Protein AF-0000000077078574 (afdb_homodimer)

Secondary structure (DSSP, 8-state):
-HHHHHHHHHHHHHHHHHHT-TTHHHHHHHHHHHHHTSPPPPSS-------SS----HHHHHHHHHHHH-HHHHHHHHHHHHHHHHHHHHHH-TT--TTT--TTSSS-HHHHHHHHHHHHHHHHHHHTTTS-HHHHH-/-HHHHHHHHHHHHHHHHHHT-TTHHHHHHHHHHHHHTSPPPPSS-------SS----HHHHHHHHHHHH-HHHHHHHHHHHHHHHHHHHHHH-TT--TTT--TTSSS-HHHHHHHHHHHHHHHHHHHTTTS-HHHHH-

Sequence (276 aa):
DRESQKLQWLTHCVEEVNEGTQWVIPALKQMREICLLYLESPVNYSSVHHPTSRFYYRNEIISHLDQNYHLLSQICSNLSQYMMKIKEIKEKSPDIDPDSYCIDDRFNHYQQYQIRLDFIRFALKDGQLWLGLSQALMDRESQKLQWLTHCVEEVNEGTQWVIPALKQMREICLLYLESPVNYSSVHHPTSRFYYRNEIISHLDQNYHLLSQICSNLSQYMMKIKEIKEKSPDIDPDSYCIDDRFNHYQQYQIRLDFIRFALKDGQLWLGLSQALM

pLDDT: mean 86.71, std 16.59, range [33.75, 98.5]

Nearest PDB structures (foldseek):
  6dfk-assembly2_L  TM=2.596E-01  e=1.349E+00  Plasmodium falciparum 3D7
  6dfk-assembly1_E  TM=2.984E-01  e=3.294E+00  Plasmodium falciparum 3D7
  6dfk-assembly2_H  TM=2.844E-01  e=5.013E+00  Plasmodium falciparum 3D7
  6dfk-assembly1_C  TM=2.292E-01  e=4.514E+00  Plasmodium falciparum 3D7
  6dfk-assembly2_K  TM=2.624E-01  e=6.185E+00  Plasmodium falciparum 3D7

Structure (mmCIF, N/CA/C/O backbone):
data_AF-0000000077078574-model_v1
#
loop_
_entity.id
_entity.type
_entity.pdbx_description
1 polymer 'UBP34/UBP24/USP9X/USP9Y-like ARM repeat region domain-containing protein'
#
loop_
_atom_site.group_PDB
_atom_site.id
_atom_site.type_symbol
_atom_site.label_atom_id
_atom_site.label_alt_id
_atom_site.label_comp_id
_atom_site.label_asym_id
_atom_site.label_entity_id
_atom_site.label_seq_id
_atom_site.pdbx_PDB_ins_code
_atom_site.Cartn_x
_atom_site.Cartn_y
_atom_site.Cartn_z
_atom_site.occupancy
_atom_site.B_iso_or_equiv
_atom_site.auth_seq_id
_atom_site.auth_comp_id
_atom_site.auth_asym_id
_atom_site.auth_atom_id
_atom_site.pdbx_PDB_model_num
ATOM 1 N N . ASP A 1 1 ? 2.27 17.922 29.219 1 81.81 1 ASP A N 1
ATOM 2 C CA . ASP A 1 1 ? 1.567 18.391 28.031 1 81.81 1 ASP A CA 1
ATOM 3 C C . ASP A 1 1 ? 1.06 17.219 27.203 1 81.81 1 ASP A C 1
ATOM 5 O O . ASP A 1 1 ? 1.847 16.391 26.734 1 81.81 1 ASP A O 1
ATOM 9 N N . ARG A 1 2 ? -0.161 16.953 27.281 1 88.44 2 ARG A N 1
ATOM 10 C CA . ARG A 1 2 ? -0.854 15.828 26.656 1 88.44 2 ARG A CA 1
ATOM 11 C C . ARG A 1 2 ? -0.512 15.734 25.172 1 88.44 2 ARG A C 1
ATOM 13 O O . ARG A 1 2 ? -0.344 14.633 24.641 1 88.44 2 ARG A O 1
ATOM 20 N N . GLU A 1 3 ? -0.359 16.734 24.5 1 88.31 3 GLU A N 1
ATOM 21 C CA . GLU A 1 3 ? -0.012 16.75 23.094 1 88.31 3 GLU A CA 1
ATOM 22 C C . GLU A 1 3 ? 1.388 16.188 22.859 1 88.31 3 GLU A C 1
ATOM 24 O O . GLU A 1 3 ? 1.604 15.422 21.922 1 88.31 3 GLU A O 1
ATOM 29 N N . SER A 1 4 ? 2.299 16.609 23.672 1 89.94 4 SER A N 1
ATOM 30 C CA . SER A 1 4 ? 3.664 16.109 23.578 1 89.94 4 SER A CA 1
ATOM 31 C C . SER A 1 4 ? 3.717 14.602 23.812 1 89.94 4 SER A C 1
ATOM 33 O O . SER A 1 4 ? 4.496 13.891 23.172 1 89.94 4 SER A O 1
ATOM 35 N N . GLN A 1 5 ? 2.957 14.18 24.703 1 93.56 5 GLN A N 1
ATOM 36 C CA . GLN A 1 5 ? 2.902 12.758 25 1 93.56 5 GLN A CA 1
ATOM 37 C C . GLN A 1 5 ? 2.369 11.969 23.812 1 93.56 5 GLN A C 1
ATOM 39 O O . GLN A 1 5 ? 2.902 10.906 23.469 1 93.56 5 GLN A O 1
ATOM 44 N N . LYS A 1 6 ? 1.299 12.453 23.234 1 95.31 6 LYS A N 1
ATOM 45 C CA . LYS A 1 6 ? 0.745 11.789 22.062 1 95.31 6 LYS A CA 1
ATOM 46 C C . LYS A 1 6 ? 1.786 11.68 20.953 1 95.31 6 LYS A C 1
ATOM 48 O O . LYS A 1 6 ? 1.928 10.625 20.328 1 95.31 6 LYS A O 1
ATOM 53 N N . LEU A 1 7 ? 2.465 12.711 20.734 1 93.25 7 LEU A N 1
ATOM 54 C CA . LEU A 1 7 ? 3.484 12.734 19.688 1 93.25 7 LEU A CA 1
ATOM 55 C C . LEU A 1 7 ? 4.609 11.758 20.016 1 93.25 7 LEU A C 1
ATOM 57 O O . LEU A 1 7 ? 5.152 11.109 19.109 1 93.25 7 LEU A O 1
ATOM 61 N N . GLN A 1 8 ? 4.965 11.68 21.234 1 95.62 8 GLN A N 1
ATOM 62 C CA . GLN A 1 8 ? 5.984 10.719 21.641 1 95.62 8 GLN A CA 1
ATOM 63 C C . GLN A 1 8 ? 5.539 9.289 21.375 1 95.62 8 GLN A C 1
ATOM 65 O O . GLN A 1 8 ? 6.32 8.469 20.875 1 95.62 8 GLN A O 1
ATOM 70 N N . TRP A 1 9 ? 4.324 9.016 21.719 1 96.88 9 TRP A N 1
ATOM 71 C CA . TRP A 1 9 ? 3.789 7.684 21.453 1 96.88 9 TRP A CA 1
ATOM 72 C C . TRP A 1 9 ? 3.764 7.395 19.953 1 96.88 9 TRP A C 1
ATOM 74 O O . TRP A 1 9 ? 4.066 6.277 19.531 1 96.88 9 TRP A O 1
ATOM 84 N N . LEU A 1 10 ? 3.41 8.344 19.219 1 97.88 10 LEU A N 1
ATOM 85 C CA . LEU A 1 10 ? 3.375 8.188 17.766 1 97.88 10 LEU A CA 1
ATOM 86 C C . LEU A 1 10 ? 4.77 7.906 17.219 1 97.88 10 LEU A C 1
ATOM 88 O O . LEU A 1 10 ? 4.945 7.023 16.375 1 97.88 10 LEU A O 1
ATOM 92 N N . THR A 1 11 ? 5.711 8.656 17.703 1 96.31 11 THR A N 1
ATOM 93 C CA . THR A 1 11 ? 7.094 8.453 17.281 1 96.31 11 THR A CA 1
ATOM 94 C C . THR A 1 11 ? 7.566 7.047 17.625 1 96.31 11 THR A C 1
ATOM 96 O O . THR A 1 11 ? 8.242 6.391 16.828 1 96.31 11 THR A O 1
ATOM 99 N N . HIS A 1 12 ? 7.211 6.641 18.75 1 97.06 12 HIS A N 1
ATOM 100 C CA . HIS A 1 12 ? 7.551 5.285 19.172 1 97.06 12 HIS A CA 1
ATOM 101 C C . HIS A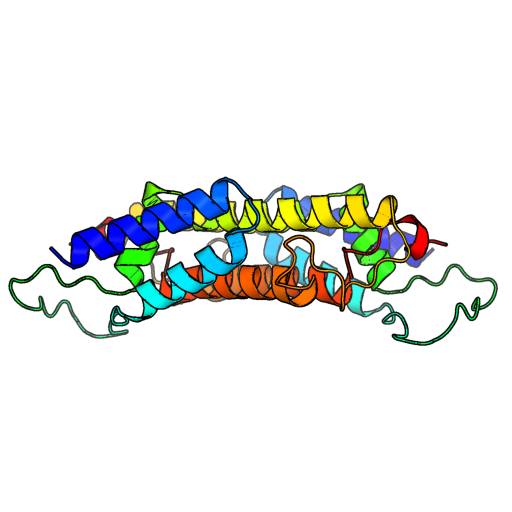 1 12 ? 6.91 4.254 18.25 1 97.06 12 HIS A C 1
ATOM 103 O O . HIS A 1 12 ? 7.539 3.252 17.891 1 97.06 12 HIS A O 1
ATOM 109 N N . CYS A 1 13 ? 5.688 4.438 17.891 1 97.75 13 CYS A N 1
ATOM 110 C CA . CYS A 1 13 ? 5.008 3.527 16.969 1 97.75 13 CYS A CA 1
ATOM 111 C C . CYS A 1 13 ? 5.727 3.459 15.633 1 97.75 13 CYS A C 1
ATOM 113 O O . CYS A 1 13 ? 5.895 2.377 15.062 1 97.75 13 CYS A O 1
ATOM 115 N N . VAL A 1 14 ? 6.152 4.582 15.102 1 97.19 14 VAL A N 1
ATOM 116 C CA . VAL A 1 14 ? 6.875 4.613 13.836 1 97.19 14 VAL A CA 1
ATOM 117 C C . VAL A 1 14 ? 8.172 3.814 13.953 1 97.19 14 VAL A C 1
ATOM 119 O O . VAL A 1 14 ? 8.531 3.066 13.047 1 97.19 14 VAL A O 1
ATOM 122 N N . GLU A 1 15 ? 8.828 3.969 15.039 1 96 15 GLU A N 1
ATOM 123 C CA . GLU A 1 15 ? 10.07 3.238 15.281 1 96 15 GLU A CA 1
ATOM 124 C C . GLU A 1 15 ? 9.828 1.73 15.281 1 96 15 GLU A C 1
ATOM 126 O O . GLU A 1 15 ? 10.648 0.964 14.766 1 96 15 GLU A O 1
ATOM 131 N N . GLU A 1 16 ? 8.773 1.331 15.875 1 95.94 16 GLU A N 1
ATOM 132 C CA . GLU A 1 16 ? 8.43 -0.088 15.891 1 95.94 16 GLU A CA 1
ATOM 133 C C . GLU A 1 16 ? 8.211 -0.615 14.477 1 95.94 16 GLU A C 1
ATOM 135 O O . GLU A 1 16 ? 8.617 -1.736 14.156 1 95.94 16 GLU A O 1
ATOM 140 N N . VAL A 1 17 ? 7.574 0.111 13.648 1 96 17 VAL A N 1
ATOM 141 C CA . VAL A 1 17 ? 7.324 -0.274 12.258 1 96 17 VAL A CA 1
ATOM 142 C C . VAL A 1 17 ? 8.648 -0.406 11.516 1 96 17 VAL A C 1
ATOM 144 O O . VAL A 1 17 ? 8.852 -1.357 10.758 1 96 17 VAL A O 1
ATOM 147 N N . ASN A 1 18 ? 9.492 0.514 11.75 1 94.5 18 ASN A N 1
ATOM 148 C CA . ASN A 1 18 ? 10.797 0.522 11.102 1 94.5 18 ASN A CA 1
ATOM 149 C C . ASN A 1 18 ? 11.641 -0.684 11.508 1 94.5 18 ASN A C 1
ATOM 151 O O . ASN A 1 18 ? 12.391 -1.228 10.703 1 94.5 18 ASN A O 1
ATOM 155 N N . GLU A 1 19 ? 11.555 -1.045 12.719 1 93.5 19 GLU A N 1
ATOM 156 C CA . GLU A 1 19 ? 12.312 -2.193 13.211 1 93.5 19 GLU A CA 1
ATOM 157 C C . GLU A 1 19 ? 11.766 -3.5 12.648 1 93.5 19 GLU A C 1
ATOM 159 O O . GLU A 1 19 ? 12.5 -4.473 12.492 1 93.5 19 GLU A O 1
ATOM 164 N N . GLY A 1 20 ? 10.523 -3.506 12.336 1 89.38 20 GLY A N 1
ATOM 165 C CA . GLY A 1 20 ? 9.93 -4.66 11.68 1 89.38 20 GLY A CA 1
ATOM 166 C C . GLY A 1 20 ? 9.797 -5.867 12.586 1 89.38 20 GLY A C 1
ATOM 167 O O . GLY A 1 20 ? 9.977 -7.004 12.148 1 89.38 20 GLY A O 1
ATOM 168 N N . THR A 1 21 ? 9.586 -5.57 13.859 1 86.81 21 THR A N 1
ATOM 169 C CA . THR A 1 21 ? 9.469 -6.66 14.828 1 86.81 21 THR A CA 1
ATOM 170 C C . THR A 1 21 ? 8.031 -7.164 14.906 1 86.81 21 THR A C 1
ATOM 172 O O . THR A 1 21 ? 7.211 -6.852 14.047 1 86.81 21 THR A O 1
ATOM 175 N N . GLN A 1 22 ? 7.746 -8.016 15.867 1 93.06 22 GLN A N 1
ATOM 176 C CA . GLN A 1 22 ? 6.426 -8.602 16.078 1 93.06 22 GLN A CA 1
ATOM 177 C C . GLN A 1 22 ? 5.414 -7.543 16.5 1 93.06 22 GLN A C 1
ATOM 179 O O . GLN A 1 22 ? 4.211 -7.805 16.531 1 93.06 22 GLN A O 1
ATOM 184 N N . TRP A 1 23 ? 5.797 -6.32 16.625 1 95.94 23 TRP A N 1
ATOM 185 C CA . TRP A 1 23 ? 4.934 -5.285 17.188 1 95.94 23 TRP A CA 1
ATOM 186 C C . TRP A 1 23 ? 4.422 -4.355 16.078 1 95.94 23 TRP A C 1
ATOM 188 O O . TRP A 1 23 ? 3.732 -3.375 16.375 1 95.94 23 TRP A O 1
ATOM 198 N N . VAL A 1 24 ? 4.699 -4.656 14.891 1 97.81 24 VAL A N 1
ATOM 199 C CA . VAL A 1 24 ? 4.344 -3.777 13.789 1 97.81 24 VAL A CA 1
ATOM 200 C C . VAL A 1 24 ? 2.83 -3.561 13.766 1 97.81 24 VAL A C 1
ATOM 202 O O . VAL A 1 24 ? 2.361 -2.422 13.75 1 97.81 24 VAL A O 1
ATOM 205 N N . ILE A 1 25 ? 2.02 -4.566 13.828 1 98.38 25 ILE A N 1
ATOM 206 C CA . ILE A 1 25 ? 0.571 -4.484 13.688 1 98.38 25 ILE A CA 1
ATOM 207 C C . ILE A 1 25 ? -0.026 -3.719 14.859 1 98.38 25 ILE A C 1
ATOM 209 O O . ILE A 1 25 ? -0.794 -2.773 14.672 1 98.38 25 ILE A O 1
ATOM 213 N N . PRO A 1 26 ? 0.362 -4.027 16.125 1 98 26 PRO A N 1
ATOM 214 C CA . PRO A 1 26 ? -0.11 -3.211 17.25 1 98 26 PRO A CA 1
ATOM 215 C C . PRO A 1 26 ? 0.287 -1.741 17.109 1 98 26 PRO A C 1
ATOM 217 O O . PRO A 1 26 ? -0.497 -0.853 17.453 1 98 26 PRO A O 1
ATOM 220 N N . ALA A 1 27 ? 1.459 -1.519 16.641 1 98.44 27 ALA A N 1
ATOM 221 C CA . ALA A 1 27 ? 1.925 -0.144 16.484 1 98.44 27 ALA A CA 1
ATOM 222 C C . ALA A 1 27 ? 1.084 0.599 15.445 1 98.44 27 ALA A C 1
ATOM 224 O O . ALA A 1 27 ? 0.708 1.754 15.656 1 98.44 27 ALA A O 1
ATOM 225 N N . LEU A 1 28 ? 0.767 -0.046 14.344 1 98.5 28 LEU A N 1
ATOM 226 C CA . LEU A 1 28 ? -0.047 0.559 13.297 1 98.5 28 LEU A CA 1
ATOM 227 C C . LEU A 1 28 ? -1.45 0.87 13.805 1 98.5 28 LEU A C 1
ATOM 229 O O . LEU A 1 28 ? -1.978 1.957 13.562 1 98.5 28 LEU A O 1
ATOM 233 N N . LYS A 1 29 ? -2.012 -0.053 14.477 1 98.38 29 LYS A N 1
ATOM 234 C CA . LYS A 1 29 ? -3.338 0.151 15.055 1 98.38 29 LYS A CA 1
ATOM 235 C C . LYS A 1 29 ? -3.334 1.31 16.047 1 98.38 29 LYS A C 1
ATOM 237 O O . LYS A 1 29 ? -4.234 2.15 16.031 1 98.38 29 LYS A O 1
ATOM 242 N N . GLN A 1 30 ? -2.332 1.308 16.906 1 98.44 30 GLN A N 1
ATOM 243 C CA . GLN A 1 30 ? -2.215 2.363 17.906 1 98.44 30 GLN A CA 1
ATOM 244 C C . GLN A 1 30 ? -2.025 3.727 17.234 1 98.44 30 GLN A C 1
ATOM 246 O O . GLN A 1 30 ? -2.627 4.715 17.656 1 98.44 30 GLN A O 1
ATOM 251 N N . MET A 1 31 ? -1.159 3.809 16.234 1 98.38 31 MET A N 1
ATOM 252 C CA . MET A 1 31 ? -0.93 5.055 15.516 1 98.38 31 MET A CA 1
ATOM 253 C C . MET A 1 31 ? -2.232 5.598 14.938 1 98.38 31 MET A C 1
ATOM 255 O O . MET A 1 31 ? -2.531 6.785 15.078 1 98.38 31 MET A O 1
ATOM 259 N N . ARG A 1 32 ? -3 4.754 14.336 1 97.94 32 ARG A N 1
ATOM 260 C CA . ARG A 1 32 ? -4.27 5.164 13.75 1 97.94 32 ARG A CA 1
ATOM 261 C C . ARG A 1 32 ? -5.23 5.672 14.82 1 97.94 32 ARG A C 1
ATOM 263 O O . ARG A 1 32 ? -5.895 6.691 14.633 1 97.94 32 ARG A O 1
ATOM 270 N N . GLU A 1 33 ? -5.305 4.992 15.898 1 98.25 33 GLU A N 1
ATOM 271 C CA . GLU A 1 33 ? -6.207 5.367 16.984 1 98.25 33 GLU A CA 1
ATOM 272 C C . GLU A 1 33 ? -5.84 6.734 17.562 1 98.25 33 GLU A C 1
ATOM 274 O O . GLU A 1 33 ? -6.715 7.551 17.844 1 98.25 33 GLU A O 1
ATOM 279 N N . ILE A 1 34 ? -4.57 6.891 17.75 1 98.06 34 ILE A N 1
ATOM 280 C CA . ILE A 1 34 ? -4.121 8.172 18.266 1 98.06 34 ILE A CA 1
ATOM 281 C C . ILE A 1 34 ? -4.449 9.281 17.266 1 98.06 34 ILE A C 1
ATOM 283 O O . ILE A 1 34 ? -4.957 10.344 17.656 1 98.06 34 ILE A O 1
ATOM 287 N N . CYS A 1 35 ? -4.195 9.047 15.977 1 97.19 35 CYS A N 1
ATOM 288 C CA . CYS A 1 35 ? -4.461 10.039 14.945 1 97.19 35 CYS A CA 1
ATOM 289 C C . CYS A 1 35 ? -5.953 10.336 14.852 1 97.19 35 CYS A C 1
ATOM 291 O O . CYS A 1 35 ? -6.348 11.477 14.586 1 97.19 35 CYS A O 1
ATOM 293 N N . LEU A 1 36 ? -6.832 9.398 15.125 1 97.06 36 LEU A N 1
ATOM 294 C CA . LEU A 1 36 ? -8.273 9.555 15.008 1 97.06 36 LEU A CA 1
ATOM 295 C C . LEU A 1 36 ? -8.82 10.438 16.125 1 97.06 36 LEU A C 1
ATOM 297 O O . LEU A 1 36 ? -9.969 10.891 16.062 1 97.06 36 LEU A O 1
ATOM 301 N N . LEU A 1 37 ? -8.047 10.695 17.156 1 95.38 37 LEU A N 1
ATOM 302 C CA . LEU A 1 37 ? -8.445 11.602 18.234 1 95.38 37 LEU A CA 1
ATOM 303 C C . LEU A 1 37 ? -8.43 13.047 17.75 1 95.38 37 LEU A C 1
ATOM 305 O O . LEU A 1 37 ? -9.023 13.93 18.375 1 95.38 37 LEU A O 1
ATOM 309 N N . TYR A 1 38 ? -7.715 13.312 16.656 1 93.5 38 TYR A N 1
ATOM 310 C CA . TYR A 1 38 ? -7.645 14.648 16.094 1 93.5 38 TYR A CA 1
ATOM 311 C C . TYR A 1 38 ? -8.758 14.867 15.078 1 93.5 38 TYR A C 1
ATOM 313 O O . TYR A 1 38 ? -9.18 13.93 14.398 1 93.5 38 TYR A O 1
ATOM 321 N N . LEU A 1 39 ? -9.125 16.047 14.938 1 90.75 39 LEU A N 1
ATOM 322 C CA . LEU A 1 39 ? -10.211 16.406 14.031 1 90.75 39 LEU A CA 1
ATOM 323 C C . LEU A 1 39 ? -9.734 16.406 12.578 1 90.75 39 LEU A C 1
ATOM 325 O O . LEU A 1 39 ? -8.578 16.734 12.305 1 90.75 39 LEU A O 1
ATOM 329 N N . GLU A 1 40 ? -10.648 16.109 11.719 1 89.06 40 GLU A N 1
ATOM 330 C CA . GLU A 1 40 ? -10.375 16.234 10.297 1 89.06 40 GLU A CA 1
ATOM 331 C C . GLU A 1 40 ? -10.398 17.703 9.867 1 89.06 40 GLU A C 1
ATOM 333 O O . GLU A 1 40 ? -11.188 18.5 10.383 1 89.06 40 GLU A O 1
ATOM 338 N N . SER A 1 41 ? -9.445 18.078 8.945 1 81.38 41 SER A N 1
ATOM 339 C CA . SER A 1 41 ? -9.461 19.438 8.438 1 81.38 41 SER A CA 1
ATOM 340 C C . SER A 1 41 ? -10.719 19.719 7.633 1 81.38 41 SER A C 1
ATOM 342 O O . SER A 1 41 ? -11.172 18.875 6.855 1 81.38 41 SER A O 1
ATOM 344 N N . PRO A 1 42 ? -11.445 20.938 7.855 1 70.06 42 PRO A N 1
ATOM 345 C CA . PRO A 1 42 ? -12.633 21.266 7.07 1 70.06 42 PRO A CA 1
ATOM 346 C C . PRO A 1 42 ? -12.336 21.391 5.574 1 70.06 42 PRO A C 1
ATOM 348 O O . PRO A 1 42 ? -11.219 21.75 5.191 1 70.06 42 PRO A O 1
ATOM 351 N N . VAL A 1 43 ? -13.016 20.672 4.773 1 59.75 43 VAL A N 1
ATOM 352 C CA . VAL A 1 43 ? -12.859 20.703 3.326 1 59.75 43 VAL A CA 1
ATOM 353 C C . VAL A 1 43 ? -12.758 22.156 2.859 1 59.75 43 VAL A C 1
ATOM 355 O O . VAL A 1 43 ? -11.906 22.5 2.037 1 59.75 43 VAL A O 1
ATOM 358 N N . ASN A 1 44 ? -13.82 22.969 2.719 1 49.75 44 ASN A N 1
ATOM 359 C CA . ASN A 1 44 ? -13.977 24.328 2.213 1 49.75 44 ASN A CA 1
ATOM 360 C C . ASN A 1 44 ? -13.398 25.359 3.182 1 49.75 44 ASN A C 1
ATOM 362 O O . ASN A 1 44 ? -13.5 26.562 2.945 1 49.75 44 ASN A O 1
ATOM 366 N N . TYR A 1 45 ? -13.656 25.219 4.488 1 45.72 45 TYR A N 1
ATOM 367 C CA . TYR A 1 45 ? -13.734 26.406 5.328 1 45.72 45 TYR A CA 1
ATOM 368 C C . TYR A 1 45 ? -12.367 27.062 5.477 1 45.72 45 TYR A C 1
ATOM 370 O O . TYR A 1 45 ? -11.344 26.375 5.52 1 45.72 45 TYR A O 1
ATOM 378 N N . SER A 1 46 ? -12.234 28.328 5.004 1 42.44 46 SER A N 1
ATOM 379 C CA . SER A 1 46 ? -11.398 29.469 5.332 1 42.44 46 SER A CA 1
ATOM 380 C C . SER A 1 46 ? -10.781 29.328 6.715 1 42.44 46 SER A C 1
ATOM 382 O O . SER A 1 46 ? -11.383 28.75 7.617 1 42.44 46 SER A O 1
ATOM 384 N N . SER A 1 47 ? -9.508 29.562 6.73 1 44.25 47 SER A N 1
ATOM 385 C CA . SER A 1 47 ? -8.539 29.828 7.789 1 44.25 47 SER A CA 1
ATOM 386 C C . SER A 1 47 ? -9.219 30.359 9.039 1 44.25 47 SER A C 1
ATOM 388 O O . SER A 1 47 ? -9.102 31.547 9.352 1 44.25 47 SER A O 1
ATOM 390 N N . VAL A 1 48 ? -10.508 30.016 9.188 1 46.09 48 VAL A N 1
ATOM 391 C CA . VAL A 1 48 ? -10.789 30.656 10.461 1 46.09 48 VAL A CA 1
ATOM 392 C C . VAL A 1 48 ? -9.719 30.266 11.484 1 46.09 48 VAL A C 1
ATOM 394 O O . VAL A 1 48 ? -9.477 29.078 11.719 1 46.09 48 VAL A O 1
ATOM 397 N N . HIS A 1 49 ? -8.75 31.094 11.477 1 44.53 49 HIS A N 1
ATOM 398 C CA . HIS A 1 49 ? -7.746 31.109 12.531 1 44.53 49 HIS A CA 1
ATOM 399 C C . HIS A 1 49 ? -8.344 30.688 13.867 1 44.53 49 HIS A C 1
ATOM 401 O O . HIS A 1 49 ? -9.133 31.422 14.469 1 44.53 49 HIS A O 1
ATOM 407 N N . HIS A 1 50 ? -8.773 29.5 13.969 1 47.22 50 HIS A N 1
ATOM 408 C CA . HIS A 1 50 ? -9.188 29.25 15.352 1 47.22 50 HIS A CA 1
ATOM 409 C C . HIS A 1 50 ? -8.211 29.891 16.328 1 47.22 50 HIS A C 1
ATOM 411 O O . HIS A 1 50 ? -7.016 29.984 16.047 1 47.22 50 HIS A O 1
ATOM 417 N N . PRO A 1 51 ? -8.672 30.469 17.359 1 46.69 51 PRO A N 1
ATOM 418 C CA . PRO A 1 51 ? -7.926 31.172 18.406 1 46.69 51 PRO A CA 1
ATOM 419 C C . PRO A 1 51 ? -6.609 30.484 18.75 1 46.69 51 PRO A C 1
ATOM 421 O O . PRO A 1 51 ? -6.367 29.344 18.328 1 46.69 51 PRO A O 1
ATOM 424 N N . THR A 1 52 ? -5.957 30.75 20.016 1 49 52 THR A N 1
ATOM 425 C CA . THR A 1 52 ? -4.707 30.766 20.766 1 49 52 THR A CA 1
ATOM 426 C C . THR A 1 52 ? -4.102 29.359 20.844 1 49 52 THR A C 1
ATOM 428 O O . THR A 1 52 ? -2.902 29.219 21.094 1 49 52 THR A O 1
ATOM 431 N N . SER A 1 53 ? -4.844 28.188 21.344 1 54.91 53 SER A N 1
ATOM 432 C CA . SER A 1 53 ? -4.211 26.938 21.734 1 54.91 53 SER A CA 1
ATOM 433 C C . SER A 1 53 ? -3.867 26.094 20.5 1 54.91 53 SER A C 1
ATOM 435 O O . SER A 1 53 ? -4.637 26.047 19.547 1 54.91 53 SER A O 1
ATOM 437 N N . ARG A 1 54 ? -2.615 25.719 20.25 1 63.12 54 ARG A N 1
ATOM 438 C CA . ARG A 1 54 ? -1.971 25.016 19.141 1 63.12 54 ARG A CA 1
ATOM 439 C C . ARG A 1 54 ? -2.807 23.828 18.672 1 63.12 54 ARG A C 1
ATOM 441 O O . ARG A 1 54 ? -2.67 22.719 19.203 1 63.12 54 ARG A O 1
ATOM 448 N N . PHE A 1 55 ? -3.943 23.859 18.234 1 78.19 55 PHE A N 1
ATOM 449 C CA . PHE A 1 55 ? -4.848 22.828 17.75 1 78.19 55 PHE A CA 1
ATOM 450 C C . PHE A 1 55 ? -4.383 22.281 16.406 1 78.19 55 PHE A C 1
ATOM 452 O O . PHE A 1 55 ? -4.07 23.047 15.5 1 78.19 55 PHE A O 1
ATOM 459 N N . TYR A 1 56 ? -3.992 20.922 16.5 1 87.19 56 TYR A N 1
ATOM 460 C CA . TYR A 1 56 ? -3.588 20.266 15.266 1 87.19 56 TYR A CA 1
ATOM 461 C C . TYR A 1 56 ? -4.73 19.438 14.688 1 87.19 56 TYR A C 1
ATOM 463 O O . TYR A 1 56 ? -5.457 18.781 15.43 1 87.19 56 TYR A O 1
ATOM 471 N N . TYR A 1 57 ? -4.906 19.547 13.406 1 90.06 57 TYR A N 1
ATOM 472 C CA . TYR A 1 57 ? -5.805 18.641 12.703 1 90.06 57 TYR A CA 1
ATOM 473 C C . TYR A 1 57 ? -5.113 17.328 12.391 1 90.06 57 TYR A C 1
ATOM 475 O O . TYR A 1 57 ? -3.883 17.25 12.383 1 90.06 57 TYR A O 1
ATOM 483 N N . ARG A 1 58 ? -5.891 16.359 12.141 1 93.38 58 ARG A N 1
ATOM 484 C CA . ARG A 1 58 ? -5.391 15.016 11.883 1 93.38 58 ARG A CA 1
ATOM 485 C C . ARG A 1 58 ? -4.383 15.016 10.742 1 93.38 58 ARG A C 1
ATOM 487 O O . ARG A 1 58 ? -3.314 14.406 10.844 1 93.38 58 ARG A O 1
ATOM 494 N N . ASN A 1 59 ? -4.719 15.656 9.688 1 92.56 59 ASN A N 1
ATOM 495 C CA . ASN A 1 59 ? -3.834 15.68 8.523 1 92.56 59 ASN A CA 1
ATOM 496 C C . ASN A 1 59 ? -2.48 16.297 8.867 1 92.56 59 ASN A C 1
ATOM 498 O O . ASN A 1 59 ? -1.453 15.891 8.32 1 92.56 59 ASN A O 1
ATOM 502 N N . GLU A 1 60 ? -2.461 17.234 9.766 1 91 60 GLU A N 1
ATOM 503 C CA . GLU A 1 60 ? -1.212 17.875 10.156 1 91 60 GLU A CA 1
ATOM 504 C C . GLU A 1 60 ? -0.314 16.922 10.93 1 91 60 GLU A C 1
ATOM 506 O O . GLU A 1 60 ? 0.907 16.922 10.758 1 91 60 GLU A O 1
ATOM 511 N N . ILE A 1 61 ? -0.917 16.156 11.75 1 93.94 61 ILE A N 1
ATOM 512 C CA . ILE A 1 61 ? -0.167 15.18 12.539 1 93.94 61 ILE A CA 1
ATOM 513 C C . ILE A 1 61 ? 0.445 14.125 11.609 1 93.94 61 ILE A C 1
ATOM 515 O O . ILE A 1 61 ? 1.64 13.836 11.703 1 93.94 61 ILE A O 1
ATOM 519 N N . ILE A 1 62 ? -0.323 13.594 10.734 1 95.56 62 ILE A N 1
ATOM 520 C CA . ILE A 1 62 ? 0.141 12.555 9.828 1 95.56 62 ILE A CA 1
ATOM 521 C C . ILE A 1 62 ? 1.213 13.117 8.898 1 95.56 62 ILE A C 1
ATOM 523 O O . ILE A 1 62 ? 2.23 12.469 8.641 1 95.56 62 ILE A O 1
ATOM 527 N N . SER A 1 63 ? 0.98 14.32 8.438 1 92.44 63 SER A N 1
ATOM 528 C CA . SER A 1 63 ? 1.979 14.977 7.605 1 92.44 63 SER A CA 1
ATOM 529 C C . SER A 1 63 ? 3.293 15.164 8.359 1 92.44 63 SER A C 1
ATOM 531 O O . SER A 1 63 ? 4.371 15.008 7.785 1 92.44 63 SER A O 1
ATOM 533 N N . HIS A 1 64 ? 3.162 15.539 9.586 1 92.38 64 HIS A N 1
ATOM 534 C CA . HIS A 1 64 ? 4.352 15.695 10.414 1 92.38 64 HIS A CA 1
ATOM 535 C C . HIS A 1 64 ? 5.117 14.375 10.523 1 92.38 64 HIS A C 1
ATOM 537 O O . HIS A 1 64 ? 6.344 14.352 10.375 1 92.38 64 HIS A O 1
ATOM 543 N N . LEU A 1 65 ? 4.449 13.312 10.773 1 95.25 65 LEU A N 1
ATOM 544 C CA . LEU A 1 65 ? 5.082 12 10.859 1 95.25 65 LEU A CA 1
ATOM 545 C C . LEU A 1 65 ? 5.734 11.617 9.539 1 95.25 65 LEU A C 1
ATOM 547 O O . LEU A 1 65 ? 6.824 11.039 9.523 1 95.25 65 LEU A O 1
ATOM 551 N N . ASP A 1 66 ? 5.121 11.914 8.477 1 94.88 66 ASP A N 1
ATOM 552 C CA . ASP A 1 66 ? 5.66 11.547 7.172 1 94.88 66 ASP A CA 1
ATOM 553 C C . ASP A 1 66 ? 6.867 12.414 6.812 1 94.88 66 ASP A C 1
ATOM 555 O O . ASP A 1 66 ? 7.844 11.922 6.242 1 94.88 66 ASP A O 1
ATOM 559 N N . GLN A 1 67 ? 6.789 13.656 7.074 1 91.56 67 GLN A N 1
ATOM 560 C CA . GLN A 1 67 ? 7.875 14.578 6.746 1 91.56 67 GLN A CA 1
ATOM 561 C C . GLN A 1 67 ? 9.109 14.289 7.598 1 91.56 67 GLN A C 1
ATOM 563 O O . GLN A 1 67 ? 10.234 14.328 7.102 1 91.56 67 GLN A O 1
ATOM 568 N N . ASN A 1 68 ? 8.898 14 8.828 1 92.12 68 ASN A N 1
ATOM 569 C CA . ASN A 1 68 ? 10.031 13.891 9.742 1 92.12 68 ASN A CA 1
ATOM 570 C C . ASN A 1 68 ? 10.508 12.445 9.875 1 92.12 68 ASN A C 1
ATOM 572 O O . ASN A 1 68 ? 11.68 12.203 10.148 1 92.12 68 ASN A O 1
ATOM 576 N N . TYR A 1 69 ? 9.617 11.531 9.609 1 93.62 69 TYR A N 1
ATOM 577 C CA . TYR A 1 69 ? 9.992 10.148 9.867 1 93.62 69 TYR A CA 1
ATOM 578 C C . TYR A 1 69 ? 9.711 9.273 8.656 1 93.62 69 TYR A C 1
ATOM 580 O O . TYR A 1 69 ? 9.906 8.055 8.703 1 93.62 69 TYR A O 1
ATOM 588 N N . HIS A 1 70 ? 9.297 9.797 7.566 1 94.38 70 HIS A N 1
ATOM 589 C CA . HIS A 1 70 ? 9.047 9.07 6.328 1 94.38 70 HIS A CA 1
ATOM 590 C C . HIS A 1 70 ? 8.07 7.922 6.543 1 94.38 70 HIS A C 1
ATOM 592 O O . HIS A 1 70 ? 8.328 6.793 6.129 1 94.38 70 HIS A O 1
ATOM 598 N N . LEU A 1 71 ? 7.035 8.281 7.148 1 96.56 71 LEU A N 1
ATOM 599 C CA . LEU A 1 71 ? 6.062 7.297 7.598 1 96.56 71 LEU A CA 1
ATOM 600 C C . LEU A 1 71 ? 5.578 6.441 6.43 1 96.56 71 LEU A C 1
ATOM 602 O O . LEU A 1 71 ? 5.602 5.211 6.504 1 96.56 71 LEU A O 1
ATOM 606 N N . LEU A 1 72 ? 5.145 7.008 5.316 1 95.94 72 LEU A N 1
ATOM 607 C CA . LEU A 1 72 ? 4.59 6.277 4.184 1 95.94 72 LEU A CA 1
ATOM 608 C C . LEU A 1 72 ? 5.621 5.324 3.59 1 95.94 72 LEU A C 1
ATOM 610 O O . LEU A 1 72 ? 5.324 4.156 3.342 1 95.94 72 LEU A O 1
ATOM 614 N N . SER A 1 73 ? 6.797 5.801 3.391 1 96.19 73 SER A N 1
ATOM 615 C CA . SER A 1 73 ? 7.867 4.973 2.846 1 96.19 73 SER A CA 1
ATOM 616 C C . SER A 1 73 ? 8.188 3.803 3.771 1 96.19 73 SER A C 1
ATOM 618 O O . SER A 1 73 ? 8.438 2.688 3.309 1 96.19 73 SER A O 1
ATOM 620 N N . GLN A 1 74 ? 8.188 4.086 4.996 1 96.69 74 GLN A N 1
ATOM 621 C CA . GLN A 1 74 ? 8.5 3.049 5.973 1 96.69 74 GLN A CA 1
ATOM 622 C C . GLN A 1 74 ? 7.445 1.944 5.953 1 96.69 74 GLN A C 1
ATOM 624 O O . GLN A 1 74 ? 7.781 0.759 6 1 96.69 74 GLN A O 1
ATOM 629 N N . ILE A 1 75 ? 6.211 2.318 5.867 1 97.25 75 ILE A N 1
ATOM 630 C CA . ILE A 1 75 ? 5.152 1.316 5.887 1 97.25 75 ILE A CA 1
ATOM 631 C C . ILE A 1 75 ? 5.168 0.528 4.578 1 97.25 75 ILE A C 1
ATOM 633 O O . ILE A 1 75 ? 4.949 -0.686 4.574 1 97.25 75 ILE A O 1
ATOM 637 N N . CYS A 1 76 ? 5.379 1.13 3.471 1 96.06 76 CYS A N 1
ATOM 638 C CA . CYS A 1 76 ? 5.492 0.438 2.191 1 96.06 76 CYS A CA 1
ATOM 639 C C . CYS A 1 76 ? 6.648 -0.557 2.211 1 96.06 76 CYS A C 1
ATOM 641 O O . CYS A 1 76 ? 6.488 -1.705 1.792 1 96.06 76 CYS A O 1
ATOM 643 N N . SER A 1 77 ? 7.758 -0.061 2.703 1 96.06 77 SER A N 1
ATOM 644 C CA . SER A 1 77 ? 8.914 -0.942 2.834 1 96.06 77 SER A CA 1
ATOM 645 C C . SER A 1 77 ? 8.617 -2.109 3.77 1 96.06 77 SER A C 1
ATOM 647 O O . SER A 1 77 ? 9.008 -3.244 3.498 1 96.06 77 SER A O 1
ATOM 649 N N . ASN A 1 78 ? 7.988 -1.795 4.824 1 97.06 78 ASN A N 1
ATOM 650 C CA . ASN A 1 78 ? 7.637 -2.828 5.793 1 97.06 78 ASN A CA 1
ATOM 651 C C . ASN A 1 78 ? 6.715 -3.879 5.184 1 97.06 78 ASN A C 1
ATOM 653 O O . ASN A 1 78 ? 6.898 -5.078 5.41 1 97.06 78 ASN A O 1
ATOM 657 N N . LEU A 1 79 ? 5.766 -3.445 4.461 1 96.81 79 LEU A N 1
ATOM 658 C CA . LEU A 1 79 ? 4.875 -4.371 3.775 1 96.81 79 LEU A CA 1
ATOM 659 C C . LEU A 1 79 ? 5.656 -5.285 2.834 1 96.81 79 LEU A C 1
ATOM 661 O O . LEU A 1 79 ? 5.477 -6.504 2.854 1 96.81 79 LEU A O 1
ATOM 665 N N . SER A 1 80 ? 6.492 -4.719 2.029 1 95.44 80 SER A N 1
ATOM 666 C CA . SER A 1 80 ? 7.305 -5.496 1.099 1 95.44 80 SER A CA 1
ATOM 667 C C . SER A 1 80 ? 8.188 -6.496 1.837 1 95.44 80 SER A C 1
ATOM 669 O O . SER A 1 80 ? 8.32 -7.648 1.414 1 95.44 80 SER A O 1
ATOM 671 N N . GLN A 1 81 ? 8.797 -6.027 2.895 1 96 81 GLN A N 1
ATOM 672 C CA . GLN A 1 81 ? 9.664 -6.895 3.684 1 96 81 GLN A CA 1
ATOM 673 C C . GLN A 1 81 ? 8.875 -8.047 4.305 1 96 81 GLN A C 1
ATOM 675 O O . GLN A 1 81 ? 9.359 -9.18 4.355 1 96 81 GLN A O 1
ATOM 680 N N . TYR A 1 82 ? 7.766 -7.727 4.797 1 95.88 82 TYR A N 1
ATOM 681 C CA . TYR A 1 82 ? 6.918 -8.781 5.344 1 95.88 82 TYR A CA 1
ATOM 682 C C . TYR A 1 82 ? 6.617 -9.844 4.289 1 95.88 82 TYR A C 1
ATOM 684 O O . TYR A 1 82 ? 6.715 -11.039 4.559 1 95.88 82 TYR A O 1
ATOM 692 N N . MET A 1 83 ? 6.203 -9.406 3.115 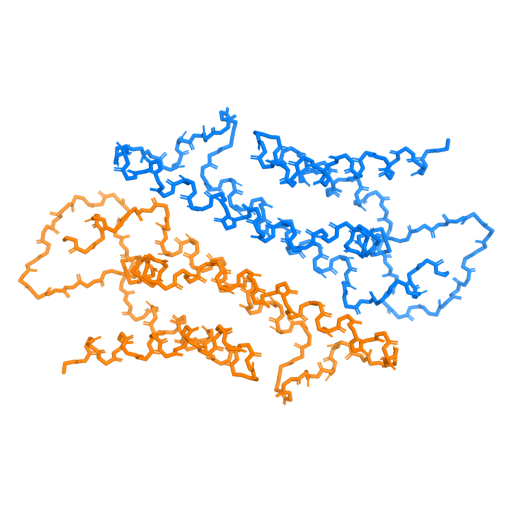1 93.81 83 MET A N 1
ATOM 693 C CA . MET A 1 83 ? 5.836 -10.328 2.051 1 93.81 83 MET A CA 1
ATOM 694 C C . MET A 1 83 ? 7.023 -11.195 1.646 1 93.81 83 MET A C 1
ATOM 696 O O . MET A 1 83 ? 6.867 -12.383 1.369 1 93.81 83 MET A O 1
ATOM 700 N N . MET A 1 84 ? 8.195 -10.594 1.62 1 92.81 84 MET A N 1
ATOM 701 C CA . MET A 1 84 ? 9.398 -11.359 1.313 1 92.81 84 MET A CA 1
ATOM 702 C C . MET A 1 84 ? 9.656 -12.43 2.373 1 92.81 84 MET A C 1
ATOM 704 O O . MET A 1 84 ? 9.984 -13.57 2.043 1 92.81 84 MET A O 1
ATOM 708 N N . LYS A 1 85 ? 9.5 -12.062 3.568 1 93.38 85 LYS A N 1
ATOM 709 C CA . LYS A 1 85 ? 9.742 -12.977 4.68 1 93.38 85 LYS A CA 1
ATOM 710 C C . LYS A 1 85 ? 8.758 -14.148 4.641 1 93.38 85 LYS A C 1
ATOM 712 O O . LYS A 1 85 ? 9.156 -15.305 4.809 1 93.38 85 LYS A O 1
ATOM 717 N N . ILE A 1 86 ? 7.488 -13.883 4.434 1 92.75 86 ILE A N 1
ATOM 718 C CA . ILE A 1 86 ? 6.473 -14.93 4.484 1 92.75 86 ILE A CA 1
ATOM 719 C C . ILE A 1 86 ? 6.648 -15.875 3.299 1 92.75 86 ILE A C 1
ATOM 721 O O . ILE A 1 86 ? 6.395 -17.078 3.412 1 92.75 86 ILE A O 1
ATOM 725 N N . LYS A 1 87 ? 7.055 -15.398 2.191 1 89.62 87 LYS A N 1
ATOM 726 C CA . LYS A 1 87 ? 7.359 -16.25 1.045 1 89.62 87 LYS A CA 1
ATOM 727 C C . LYS A 1 87 ? 8.508 -17.203 1.361 1 89.62 87 LYS A C 1
ATOM 729 O O . LYS A 1 87 ? 8.461 -18.375 0.979 1 89.62 87 LYS A O 1
ATOM 734 N N . GLU A 1 88 ? 9.508 -16.703 1.998 1 91.38 88 GLU A N 1
ATOM 735 C CA . GLU A 1 88 ? 10.633 -17.531 2.412 1 91.38 88 GLU A CA 1
ATOM 736 C C . GLU A 1 88 ? 10.18 -18.641 3.373 1 91.38 88 GLU A C 1
ATOM 738 O O . GLU A 1 88 ? 10.609 -19.781 3.252 1 91.38 88 GLU A O 1
ATOM 743 N N . ILE A 1 89 ? 9.391 -18.297 4.281 1 91.06 89 ILE A N 1
ATOM 744 C CA . ILE A 1 89 ? 8.883 -19.25 5.262 1 91.06 89 ILE A CA 1
ATOM 745 C C . ILE A 1 89 ? 8.055 -20.312 4.562 1 91.06 89 ILE A C 1
ATOM 747 O O . ILE A 1 89 ? 8.203 -21.516 4.848 1 91.06 89 ILE A O 1
ATOM 751 N N . LYS A 1 90 ? 7.203 -19.922 3.707 1 89.06 90 LYS A N 1
ATOM 752 C CA . LYS A 1 90 ? 6.363 -20.859 2.969 1 89.06 90 LYS A CA 1
ATOM 753 C C . LYS A 1 90 ? 7.207 -21.797 2.123 1 89.06 90 LYS A C 1
ATOM 755 O O . LYS A 1 90 ? 6.879 -22.984 1.989 1 89.06 90 LYS A O 1
ATOM 760 N N . GLU A 1 91 ? 8.266 -21.297 1.512 1 87.25 91 GLU A N 1
ATOM 761 C CA . GLU A 1 91 ? 9.172 -22.125 0.724 1 87.25 91 GLU A CA 1
ATOM 762 C C . GLU A 1 91 ? 9.781 -23.234 1.574 1 87.25 91 GLU A C 1
ATOM 764 O O . GLU A 1 91 ? 9.922 -24.375 1.111 1 87.25 91 GLU A O 1
ATOM 769 N N . LYS A 1 92 ? 10.086 -22.938 2.775 1 89.88 92 LYS A N 1
ATOM 770 C CA . LYS A 1 92 ? 10.727 -23.875 3.686 1 89.88 92 LYS A CA 1
ATOM 771 C C . LYS A 1 92 ? 9.688 -24.781 4.359 1 89.88 92 LYS A C 1
ATOM 773 O O . LYS A 1 92 ? 10.008 -25.891 4.777 1 89.88 92 LYS A O 1
ATOM 778 N N . SER A 1 93 ? 8.422 -24.297 4.426 1 89.44 93 SER A N 1
ATOM 779 C CA . SER A 1 93 ? 7.328 -25.031 5.051 1 89.44 93 SER A CA 1
ATOM 780 C C . SER A 1 93 ? 6.059 -24.953 4.203 1 89.44 93 SER A C 1
ATOM 782 O O . SER A 1 93 ? 5.121 -24.234 4.547 1 89.44 93 SER A O 1
ATOM 784 N N . PRO A 1 94 ? 5.914 -25.781 3.24 1 84 94 PRO A N 1
ATOM 785 C CA . PRO A 1 94 ? 4.836 -25.688 2.252 1 84 94 PRO A CA 1
ATOM 786 C C . PRO A 1 94 ? 3.463 -25.984 2.844 1 84 94 PRO A C 1
ATOM 788 O O . PRO A 1 94 ? 2.441 -25.578 2.287 1 84 94 PRO A O 1
ATOM 791 N N . ASP A 1 95 ? 3.449 -26.562 3.992 1 86.88 95 ASP A N 1
ATOM 792 C CA . ASP A 1 95 ? 2.176 -27.016 4.551 1 86.88 95 ASP A CA 1
ATOM 793 C C . ASP A 1 95 ? 1.539 -25.922 5.406 1 86.88 95 ASP A C 1
ATOM 795 O O . ASP A 1 95 ? 0.41 -26.062 5.879 1 86.88 95 ASP A O 1
ATOM 799 N N . ILE A 1 96 ? 2.189 -24.797 5.469 1 87.19 96 ILE A N 1
ATOM 800 C CA . ILE A 1 96 ? 1.65 -23.719 6.289 1 87.19 96 ILE A CA 1
ATOM 801 C C . ILE A 1 96 ? 0.38 -23.172 5.648 1 87.19 96 ILE A C 1
ATOM 803 O O . ILE A 1 96 ? 0.327 -22.984 4.43 1 87.19 96 ILE A O 1
ATOM 807 N N . ASP A 1 97 ? -0.595 -23 6.504 1 88.44 97 ASP A N 1
ATOM 808 C CA . ASP A 1 97 ? -1.865 -22.406 6.094 1 88.44 97 ASP A CA 1
ATOM 809 C C . ASP A 1 97 ? -1.907 -20.906 6.422 1 88.44 97 ASP A C 1
ATOM 811 O O . ASP A 1 97 ? -1.873 -20.531 7.594 1 88.44 97 ASP A O 1
ATOM 815 N N . PRO A 1 98 ? -2.084 -20.141 5.453 1 84.81 98 PRO A N 1
ATOM 816 C CA . PRO A 1 98 ? -2.07 -18.688 5.652 1 84.81 98 PRO A CA 1
ATOM 817 C C . PRO A 1 98 ? -3.195 -18.203 6.566 1 84.81 98 PRO A C 1
ATOM 819 O O . PRO A 1 98 ? -3.059 -17.172 7.227 1 84.81 98 PRO A O 1
ATOM 822 N N . ASP A 1 99 ? -4.27 -18.891 6.613 1 86 99 ASP A N 1
ATOM 823 C CA . ASP A 1 99 ? -5.406 -18.5 7.441 1 86 99 ASP A CA 1
ATOM 824 C C . ASP A 1 99 ? -5.113 -18.734 8.922 1 86 99 ASP A C 1
ATOM 826 O O . ASP A 1 99 ? -5.664 -18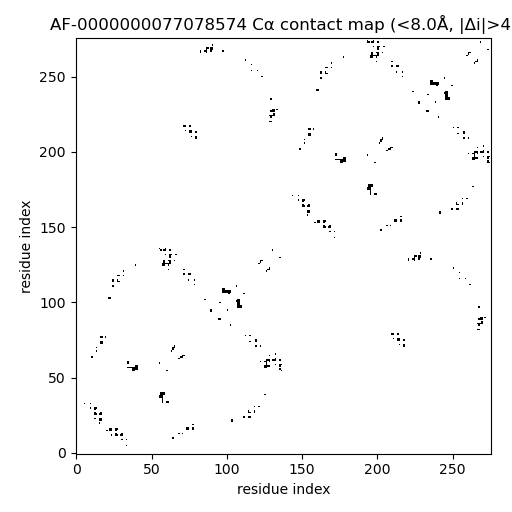.062 9.789 1 86 99 ASP A O 1
ATOM 830 N N . SER A 1 100 ? -4.242 -19.641 9.133 1 88.88 100 SER A N 1
ATOM 831 C CA . SER A 1 100 ? -4.016 -20.016 10.523 1 88.88 100 SER A CA 1
ATOM 832 C C . SER A 1 100 ? -2.619 -19.609 10.984 1 88.88 100 SER A C 1
ATOM 834 O O . SER A 1 100 ? -2.389 -19.406 12.18 1 88.88 100 SER A O 1
ATOM 836 N N . TYR A 1 101 ? -1.713 -19.516 10.039 1 90.12 101 TYR A N 1
ATOM 837 C CA . TYR A 1 101 ? -0.336 -19.203 10.406 1 90.12 101 TYR A CA 1
ATOM 838 C C . TYR A 1 101 ? -0.198 -17.734 10.797 1 90.12 101 TYR A C 1
ATOM 840 O O . TYR A 1 101 ? -0.622 -16.844 10.062 1 90.12 101 TYR A O 1
ATOM 848 N N . CYS A 1 102 ? 0.37 -17.562 11.984 1 94.06 102 CYS A N 1
ATOM 849 C CA . CYS A 1 102 ? 0.648 -16.234 12.523 1 94.06 102 CYS A CA 1
ATOM 850 C C . CYS A 1 102 ? 2.141 -16.047 12.766 1 94.06 102 CYS A C 1
ATOM 852 O O . CYS A 1 102 ? 2.688 -16.562 13.734 1 94.06 102 CYS A O 1
ATOM 854 N N . ILE A 1 103 ? 2.752 -15.281 11.914 1 91.56 103 ILE A N 1
ATOM 855 C CA . ILE A 1 103 ? 4.203 -15.117 11.977 1 91.56 103 ILE A CA 1
ATOM 856 C C . ILE A 1 103 ? 4.598 -14.469 13.305 1 91.56 103 ILE A C 1
ATOM 858 O O . ILE A 1 103 ? 5.68 -14.734 13.828 1 91.56 103 ILE A O 1
ATOM 862 N N . ASP A 1 104 ? 3.74 -13.602 13.922 1 93.94 104 ASP A N 1
ATOM 863 C CA . ASP A 1 104 ? 4.023 -12.93 15.188 1 93.94 104 ASP A CA 1
ATOM 864 C C . ASP A 1 104 ? 3.197 -13.523 16.328 1 93.94 104 ASP A C 1
ATOM 866 O O . ASP A 1 104 ? 3.068 -12.914 17.391 1 93.94 104 ASP A O 1
ATOM 870 N N . ASP A 1 105 ? 2.459 -14.539 16.047 1 93.56 105 ASP A N 1
ATOM 871 C CA . ASP A 1 105 ? 1.688 -15.312 17.016 1 93.56 105 ASP A CA 1
ATOM 872 C C . ASP A 1 105 ? 0.37 -14.617 17.344 1 93.56 105 ASP A C 1
ATOM 874 O O . ASP A 1 105 ? -0.3 -14.977 18.328 1 93.56 105 ASP A O 1
ATOM 878 N N . ARG A 1 106 ? 0.053 -13.664 16.703 1 95.06 106 ARG A N 1
ATOM 879 C CA . ARG A 1 106 ? -1.163 -12.93 17.047 1 95.06 106 ARG A CA 1
ATOM 880 C C . ARG A 1 106 ? -2.045 -12.734 15.82 1 95.06 106 ARG A C 1
ATOM 882 O O . ARG A 1 106 ? -3.264 -12.914 15.883 1 95.06 106 ARG A O 1
ATOM 889 N N . PHE A 1 107 ? -1.477 -12.344 14.695 1 96.69 107 PHE A N 1
ATOM 890 C CA . PHE A 1 107 ? -2.227 -12.008 13.492 1 96.69 107 PHE A CA 1
ATOM 891 C C . PHE A 1 107 ? -1.86 -12.953 12.352 1 96.69 107 PHE A C 1
ATOM 893 O O . PHE A 1 107 ? -0.682 -13.234 12.125 1 96.69 107 PHE A O 1
ATOM 900 N N . ASN A 1 108 ? -2.842 -13.453 11.688 1 95.25 108 ASN A N 1
ATOM 901 C CA . ASN A 1 108 ? -2.562 -14.336 10.562 1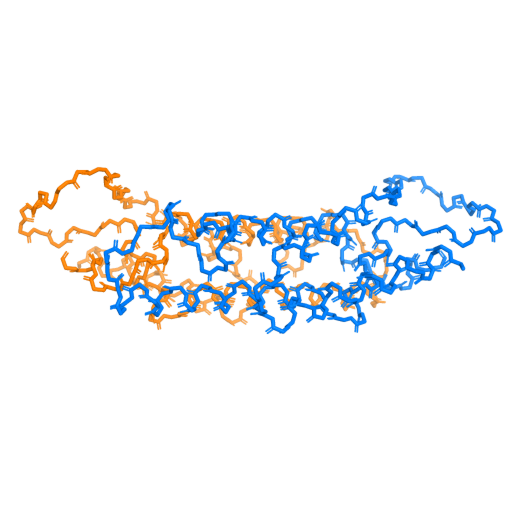 95.25 108 ASN A CA 1
ATOM 902 C C . ASN A 1 108 ? -2.156 -13.555 9.32 1 95.25 108 ASN A C 1
ATOM 904 O O . ASN A 1 108 ? -2.111 -12.32 9.344 1 95.25 108 ASN A O 1
ATOM 908 N N . HIS A 1 109 ? -1.835 -14.266 8.281 1 94.38 109 HIS A N 1
ATOM 909 C CA . HIS A 1 109 ? -1.276 -13.664 7.078 1 94.38 109 HIS A CA 1
ATOM 910 C C . HIS A 1 109 ? -2.221 -12.617 6.5 1 94.38 109 HIS A C 1
ATOM 912 O O . HIS A 1 109 ? -1.794 -11.508 6.16 1 94.38 109 HIS A O 1
ATOM 918 N N . TYR A 1 110 ? -3.49 -12.906 6.445 1 92.88 110 TYR A N 1
ATOM 919 C CA . TYR A 1 110 ? -4.473 -11.992 5.875 1 92.88 110 TYR A CA 1
ATOM 920 C C . TYR A 1 110 ? -4.586 -10.719 6.715 1 92.88 110 TYR A C 1
ATOM 922 O O . TYR A 1 110 ? -4.621 -9.617 6.172 1 92.88 110 TYR A O 1
ATOM 930 N N . GLN A 1 111 ? -4.605 -10.906 7.992 1 96.25 111 GLN A N 1
ATOM 931 C CA . GLN A 1 111 ? -4.645 -9.75 8.883 1 96.25 111 GLN A CA 1
ATOM 932 C C . GLN A 1 111 ? -3.383 -8.906 8.75 1 96.25 111 GLN A C 1
ATOM 934 O O . GLN A 1 111 ? -3.447 -7.68 8.75 1 96.25 111 GLN A O 1
ATOM 939 N N . GLN A 1 112 ? -2.262 -9.578 8.602 1 96 112 GLN A N 1
ATOM 940 C CA . GLN A 1 112 ? -0.975 -8.898 8.5 1 96 112 GLN A CA 1
ATOM 941 C C . GLN A 1 112 ? -0.964 -7.918 7.328 1 96 112 GLN A C 1
ATOM 943 O O . GLN A 1 112 ? -0.658 -6.738 7.504 1 96 112 GLN A O 1
ATOM 948 N N . TYR A 1 113 ? -1.251 -8.359 6.141 1 94.38 113 TYR A N 1
ATOM 949 C CA . TYR A 1 113 ? -1.117 -7.43 5.023 1 94.38 113 TYR A CA 1
ATOM 950 C C . TYR A 1 113 ? -2.32 -6.5 4.941 1 94.38 113 TYR A C 1
ATOM 952 O O . TYR A 1 113 ? -2.197 -5.352 4.504 1 94.38 113 TYR A O 1
ATOM 960 N N . GLN A 1 114 ? -3.547 -6.898 5.445 1 96.06 114 GLN A N 1
ATOM 961 C CA . GLN A 1 114 ? -4.719 -6.031 5.391 1 96.06 114 GLN A CA 1
ATOM 962 C C . GLN A 1 114 ? -4.547 -4.816 6.297 1 96.06 114 GLN A C 1
ATOM 964 O O . GLN A 1 114 ? -4.906 -3.699 5.922 1 96.06 114 GLN A O 1
ATOM 969 N N . ILE A 1 115 ? -4.07 -5.051 7.43 1 97.81 115 ILE A N 1
ATOM 970 C CA . ILE A 1 115 ? -3.896 -3.939 8.359 1 97.81 115 ILE A CA 1
ATOM 971 C C . ILE A 1 115 ? -2.854 -2.967 7.816 1 97.81 115 ILE A C 1
ATOM 973 O O . ILE A 1 115 ? -3.021 -1.749 7.914 1 97.81 115 ILE A O 1
ATOM 977 N N . ARG A 1 116 ? -1.778 -3.443 7.25 1 97.56 116 ARG A N 1
ATOM 978 C CA . ARG A 1 116 ? -0.774 -2.586 6.629 1 97.56 116 ARG A CA 1
ATOM 979 C C . ARG A 1 116 ? -1.375 -1.779 5.48 1 97.56 116 ARG A C 1
ATOM 981 O O . ARG A 1 116 ? -1.158 -0.57 5.387 1 97.56 116 ARG A O 1
ATOM 988 N N . LEU A 1 117 ? -2.182 -2.414 4.695 1 96.81 117 LEU A N 1
ATOM 989 C CA . LEU A 1 117 ? -2.812 -1.752 3.557 1 96.81 117 LEU A CA 1
ATOM 990 C C . LEU A 1 117 ? -3.811 -0.698 4.027 1 96.81 117 LEU A C 1
ATOM 992 O O . LEU A 1 117 ? -3.855 0.407 3.482 1 96.81 117 LEU A O 1
ATOM 996 N N . ASP A 1 118 ? -4.539 -1.074 4.977 1 97.31 118 ASP A N 1
ATOM 997 C CA . ASP A 1 118 ? -5.52 -0.135 5.512 1 97.31 118 ASP A CA 1
ATOM 998 C C . ASP A 1 118 ? -4.836 1.099 6.098 1 97.31 118 ASP A C 1
ATOM 1000 O O . ASP A 1 118 ? -5.355 2.211 5.988 1 97.31 118 ASP A O 1
ATOM 1004 N N . PHE A 1 119 ? -3.762 0.834 6.738 1 98.38 119 PHE A N 1
ATOM 1005 C CA . PHE A 1 119 ? -3.051 1.971 7.312 1 98.38 119 PHE A CA 1
ATOM 1006 C C . PHE A 1 119 ? -2.484 2.865 6.215 1 98.38 119 PHE A C 1
ATOM 1008 O O . PHE A 1 119 ? -2.502 4.09 6.336 1 98.38 119 PHE A O 1
ATOM 1015 N N . ILE A 1 120 ? -1.936 2.283 5.176 1 97.44 120 ILE A N 1
ATOM 1016 C CA . ILE A 1 120 ? -1.43 3.072 4.055 1 97.44 120 ILE A CA 1
ATOM 1017 C C . ILE A 1 120 ? -2.553 3.938 3.486 1 97.44 120 ILE A C 1
ATOM 1019 O O . ILE A 1 120 ? -2.369 5.137 3.268 1 97.44 120 ILE A O 1
ATOM 1023 N N . ARG A 1 121 ? -3.678 3.381 3.303 1 96 121 ARG A N 1
ATOM 1024 C CA . ARG A 1 121 ? -4.84 4.113 2.816 1 96 121 ARG A CA 1
ATOM 1025 C C . ARG A 1 121 ? -5.211 5.246 3.771 1 96 121 ARG A C 1
ATOM 1027 O O . ARG A 1 121 ? -5.496 6.363 3.336 1 96 121 ARG A O 1
ATOM 1034 N N . PHE A 1 122 ? -5.199 4.902 4.996 1 97.31 122 PHE A N 1
ATOM 1035 C CA . PHE A 1 122 ? -5.5 5.883 6.035 1 97.31 122 PHE A CA 1
ATOM 1036 C C . PHE A 1 122 ? -4.52 7.051 5.973 1 97.31 122 PHE A C 1
ATOM 1038 O O . PHE A 1 122 ? -4.934 8.211 5.977 1 97.31 122 PHE A O 1
ATOM 1045 N N . ALA A 1 123 ? -3.277 6.715 5.961 1 96.31 123 ALA A N 1
ATOM 1046 C CA . ALA A 1 123 ? -2.248 7.75 5.934 1 96.31 123 ALA A CA 1
ATOM 1047 C C . ALA A 1 123 ? -2.393 8.633 4.695 1 96.31 123 ALA A C 1
ATOM 1049 O O . ALA A 1 123 ? -2.242 9.859 4.777 1 96.31 123 ALA A O 1
ATOM 1050 N N . LEU A 1 124 ? -2.76 8.086 3.6 1 94.44 124 LEU A N 1
ATOM 1051 C CA . LEU A 1 124 ? -2.865 8.828 2.352 1 94.44 124 LEU A CA 1
ATOM 1052 C C . LEU A 1 124 ? -4.121 9.695 2.338 1 94.44 124 LEU A C 1
ATOM 1054 O O . LEU A 1 124 ? -4.059 10.875 1.989 1 94.44 124 LEU A O 1
ATOM 1058 N N . LYS A 1 125 ? -5.18 9.148 2.744 1 92.44 125 LYS A N 1
ATOM 1059 C CA . LYS A 1 125 ? -6.465 9.844 2.676 1 92.44 125 LYS A CA 1
ATOM 1060 C C . LYS A 1 125 ? -6.586 10.875 3.787 1 92.44 125 LYS A C 1
ATOM 1062 O O . LYS A 1 125 ? -6.82 12.062 3.518 1 92.44 125 LYS A O 1
ATOM 1067 N N . ASP A 1 126 ? -6.332 10.43 4.973 1 93.12 126 ASP A N 1
ATOM 1068 C CA . ASP A 1 126 ? -6.512 11.312 6.121 1 93.12 126 ASP A CA 1
ATOM 1069 C C . ASP A 1 126 ? -5.301 12.219 6.312 1 93.12 126 ASP A C 1
ATOM 1071 O O . ASP A 1 126 ? -5.426 13.328 6.836 1 93.12 126 ASP A O 1
ATOM 1075 N N . GLY A 1 127 ? -4.18 11.82 5.883 1 92.56 127 GLY A N 1
ATOM 1076 C CA . GLY A 1 127 ? -2.971 12.609 6.027 1 92.56 127 GLY A CA 1
ATOM 1077 C C . GLY A 1 127 ? -2.842 13.703 4.98 1 92.56 127 GLY A C 1
ATOM 1078 O O . GLY A 1 127 ? -2.068 14.648 5.152 1 92.56 127 GLY A O 1
ATOM 1079 N N . GLN A 1 128 ? -3.611 13.469 3.918 1 87.69 128 GLN A N 1
ATOM 1080 C CA . GLN A 1 128 ? -3.479 14.414 2.814 1 87.69 128 GLN A CA 1
ATOM 1081 C C . GLN A 1 128 ? -2.012 14.719 2.523 1 87.69 128 GLN A C 1
ATOM 1083 O O . GLN A 1 128 ? -1.619 15.883 2.443 1 87.69 128 GLN A O 1
ATOM 1088 N N . LEU A 1 129 ? -1.231 13.797 2.373 1 86.5 129 LEU A N 1
ATOM 1089 C CA . LEU A 1 129 ? 0.227 13.859 2.387 1 86.5 129 LEU A CA 1
ATOM 1090 C C . LEU A 1 129 ? 0.746 14.695 1.223 1 86.5 129 LEU A C 1
ATOM 1092 O O . LEU A 1 129 ? 1.924 15.055 1.189 1 86.5 129 LEU A O 1
ATOM 1096 N N . TRP A 1 130 ? -0.211 14.961 0.382 1 78.88 130 TRP A N 1
ATOM 1097 C CA . TRP A 1 130 ? 0.217 15.859 -0.686 1 78.88 130 TRP A CA 1
ATOM 1098 C C . TRP A 1 130 ? 0.412 17.281 -0.159 1 78.88 130 TRP A C 1
ATOM 1100 O O . TRP A 1 130 ? 1.034 18.109 -0.82 1 78.88 130 TRP A O 1
ATOM 1110 N N . LEU A 1 131 ? -0.091 17.5 1.074 1 68.31 131 LEU A N 1
ATOM 1111 C CA . LEU A 1 131 ? -0.015 18.844 1.655 1 68.31 131 LEU A CA 1
ATOM 1112 C C . LEU A 1 131 ? 1.34 19.062 2.318 1 68.31 131 LEU A C 1
ATOM 1114 O O . LEU A 1 131 ? 1.899 18.156 2.928 1 68.31 131 LEU A O 1
ATOM 1118 N N . GLY A 1 132 ? 2.252 19.828 1.767 1 55.25 132 GLY A N 1
ATOM 1119 C CA . GLY A 1 132 ? 3.516 20.172 2.4 1 55.25 132 GLY A CA 1
ATOM 1120 C C . GLY A 1 132 ? 3.354 20.672 3.822 1 55.25 132 GLY A C 1
ATOM 1121 O O . GLY A 1 132 ? 2.238 20.969 4.258 1 55.25 132 GLY A O 1
ATOM 1122 N N . LEU A 1 133 ? 4.41 20.547 4.781 1 50.56 133 LEU A N 1
ATOM 1123 C CA . LEU A 1 133 ? 4.441 21 6.164 1 50.56 133 LEU A CA 1
ATOM 1124 C C . LEU A 1 133 ? 3.9 22.422 6.27 1 50.56 133 LEU A C 1
ATOM 1126 O O . LEU A 1 133 ? 3.291 22.797 7.277 1 50.56 133 LEU A O 1
ATOM 1130 N N . SER A 1 134 ? 4.348 23.203 5.375 1 46.78 134 SER A N 1
ATOM 1131 C CA . SER A 1 134 ? 4.098 24.594 5.723 1 46.78 134 SER A CA 1
ATOM 1132 C C . SER A 1 134 ? 2.631 24.828 6.074 1 46.78 134 SER A C 1
ATOM 1134 O O . SER A 1 134 ? 2.314 25.609 6.969 1 46.78 134 SER A O 1
ATOM 1136 N N . GLN A 1 135 ? 1.876 24.297 5.371 1 42.59 135 GLN A N 1
ATOM 1137 C CA . GLN A 1 135 ? 0.489 24.703 5.582 1 42.59 135 GLN A CA 1
ATOM 1138 C C . GLN A 1 135 ? -0.126 23.953 6.762 1 42.59 135 GLN A C 1
ATOM 1140 O O . GLN A 1 135 ? -1.14 24.375 7.316 1 42.59 135 GLN A O 1
ATOM 1145 N N . ALA A 1 136 ? 0.385 22.922 7.121 1 42.03 136 ALA A N 1
ATOM 1146 C CA . ALA A 1 136 ? -0.233 22.172 8.219 1 42.03 136 ALA A CA 1
ATOM 1147 C C . ALA A 1 136 ? 0.018 22.875 9.555 1 42.03 136 ALA A C 1
ATOM 1149 O O . ALA A 1 136 ? -0.836 22.844 10.445 1 42.03 136 ALA A O 1
ATOM 1150 N N . LEU A 1 137 ? 1.246 23.047 9.945 1 39.78 137 LEU A N 1
ATOM 1151 C CA . LEU A 1 137 ? 1.539 23.578 11.273 1 39.78 137 LEU A CA 1
ATOM 1152 C C . LEU A 1 137 ? 1.395 25.094 11.305 1 39.78 137 LEU A C 1
ATOM 1154 O O . LEU A 1 137 ? 1.572 25.719 12.344 1 39.78 137 LEU A O 1
ATOM 1158 N N . MET A 1 138 ? 1.028 25.703 10.32 1 33.75 138 MET A N 1
ATOM 1159 C CA . MET A 1 138 ? 0.787 27.125 10.602 1 33.75 138 MET A CA 1
ATOM 1160 C C . MET A 1 138 ? -0.601 27.328 11.203 1 33.75 138 MET A C 1
ATOM 1162 O O . MET A 1 138 ? -1.554 26.641 10.82 1 33.75 138 MET A O 1
ATOM 1166 N N . ASP B 1 1 ? 2.408 -17.906 -29.953 1 81.62 1 ASP B N 1
ATOM 1167 C CA . ASP B 1 1 ? 1.884 -18.469 -28.719 1 81.62 1 ASP B CA 1
ATOM 1168 C C . ASP B 1 1 ? 1.287 -17.375 -27.828 1 81.62 1 ASP B C 1
ATOM 1170 O O . ASP B 1 1 ? 1.987 -16.438 -27.422 1 81.62 1 ASP B O 1
ATOM 1174 N N . ARG B 1 2 ? 0.044 -17.266 -27.797 1 88.5 2 ARG B N 1
ATOM 1175 C CA . ARG B 1 2 ? -0.747 -16.25 -27.109 1 88.5 2 ARG B CA 1
ATOM 1176 C C . ARG B 1 2 ? -0.305 -16.109 -25.656 1 88.5 2 ARG B C 1
ATOM 1178 O O . ARG B 1 2 ? -0.249 -15 -25.125 1 88.5 2 ARG B O 1
ATOM 1185 N N . GLU B 1 3 ? 0.036 -17.078 -25.016 1 88.31 3 GLU B N 1
ATOM 1186 C CA . GLU B 1 3 ? 0.491 -17.047 -23.625 1 88.31 3 GLU B CA 1
ATOM 1187 C C . GLU B 1 3 ? 1.813 -16.297 -23.5 1 88.31 3 GLU B C 1
ATOM 1189 O O . GLU B 1 3 ? 1.991 -15.5 -22.578 1 88.31 3 GLU B O 1
ATOM 1194 N N . SER B 1 4 ? 2.707 -16.594 -24.375 1 89.94 4 SER B N 1
ATOM 1195 C CA . SER B 1 4 ? 3.994 -15.906 -24.375 1 89.94 4 SER B CA 1
ATOM 1196 C C . SER B 1 4 ? 3.818 -14.406 -24.609 1 89.94 4 SER B C 1
ATOM 1198 O O . SER B 1 4 ? 4.539 -13.594 -24.031 1 89.94 4 SER B O 1
ATOM 1200 N N . GLN B 1 5 ? 2.943 -14.102 -25.438 1 93.5 5 GLN B N 1
ATOM 1201 C CA . GLN B 1 5 ? 2.668 -12.703 -25.719 1 93.5 5 GLN B CA 1
ATOM 1202 C C . GLN B 1 5 ? 2.125 -11.992 -24.484 1 93.5 5 GLN B C 1
ATOM 1204 O O . GLN B 1 5 ? 2.531 -10.867 -24.172 1 93.5 5 GLN B O 1
ATOM 1209 N N . LYS B 1 6 ? 1.183 -12.617 -23.844 1 95.19 6 LYS B N 1
ATOM 1210 C CA . LYS B 1 6 ? 0.636 -12.031 -22.609 1 95.19 6 LYS B CA 1
ATOM 1211 C C . LYS B 1 6 ? 1.736 -11.781 -21.594 1 95.19 6 LYS B C 1
ATOM 1213 O O . LYS B 1 6 ? 1.78 -10.711 -20.969 1 95.19 6 LYS B O 1
ATOM 1218 N N . LEU B 1 7 ? 2.574 -12.711 -21.438 1 93.12 7 LEU B N 1
ATOM 1219 C CA . LEU B 1 7 ? 3.664 -12.586 -20.469 1 93.12 7 LEU B CA 1
ATOM 1220 C C . LEU B 1 7 ? 4.613 -11.469 -20.875 1 93.12 7 LEU B C 1
ATOM 1222 O O . LEU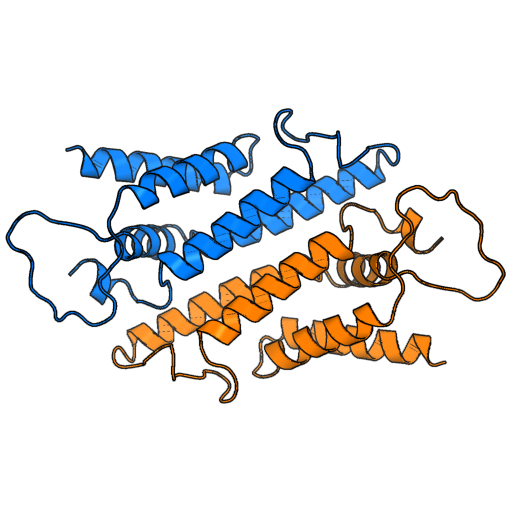 B 1 7 ? 5.133 -10.75 -20.016 1 93.12 7 LEU B O 1
ATOM 1226 N N . GLN B 1 8 ? 4.852 -11.344 -22.125 1 95.56 8 GLN B N 1
ATOM 1227 C CA . GLN B 1 8 ? 5.691 -10.258 -22.609 1 95.56 8 GLN B CA 1
ATOM 1228 C C . GLN B 1 8 ? 5.078 -8.898 -22.281 1 95.56 8 GLN B C 1
ATOM 1230 O O . GLN B 1 8 ? 5.777 -7.98 -21.844 1 95.56 8 GLN B O 1
ATOM 1235 N N . TRP B 1 9 ? 3.814 -8.797 -22.531 1 96.81 9 TRP B N 1
ATOM 1236 C CA . TRP B 1 9 ? 3.121 -7.551 -22.219 1 96.81 9 TRP B CA 1
ATOM 1237 C C . TRP B 1 9 ? 3.168 -7.262 -20.719 1 96.81 9 TRP B C 1
ATOM 1239 O O . TRP B 1 9 ? 3.34 -6.113 -20.312 1 96.81 9 TRP B O 1
ATOM 1249 N N . LEU B 1 10 ? 3.01 -8.242 -19.969 1 97.88 10 LEU B N 1
ATOM 1250 C CA . LEU B 1 10 ? 3.066 -8.086 -18.516 1 97.88 10 LEU B CA 1
ATOM 1251 C C . LEU B 1 10 ? 4.445 -7.609 -18.078 1 97.88 10 LEU B C 1
ATOM 1253 O O . LEU B 1 10 ? 4.559 -6.707 -17.234 1 97.88 10 LEU B O 1
ATOM 1257 N N . THR B 1 11 ? 5.438 -8.227 -18.641 1 96.31 11 THR B N 1
ATOM 1258 C CA . THR B 1 11 ? 6.809 -7.832 -18.312 1 96.31 11 THR B CA 1
ATOM 1259 C C . THR B 1 11 ? 7.051 -6.375 -18.703 1 96.31 11 THR B C 1
ATOM 1261 O O . THR B 1 11 ? 7.688 -5.629 -17.953 1 96.31 11 THR B O 1
ATOM 1264 N N . HIS B 1 12 ? 6.555 -6.031 -19.781 1 97.06 12 HIS B N 1
ATOM 1265 C CA . HIS B 1 12 ? 6.672 -4.645 -20.219 1 97.06 12 HIS B CA 1
ATOM 1266 C C . HIS B 1 12 ? 5.965 -3.703 -19.25 1 97.06 12 HIS B C 1
ATOM 1268 O O . HIS B 1 12 ? 6.473 -2.623 -18.938 1 97.06 12 HIS B O 1
ATOM 1274 N N . CYS B 1 13 ? 4.809 -4.062 -18.797 1 97.69 13 CYS B N 1
ATOM 1275 C CA . CYS B 1 13 ? 4.074 -3.25 -17.828 1 97.69 13 CYS B CA 1
ATOM 1276 C C . CYS B 1 13 ? 4.879 -3.074 -16.547 1 97.69 13 CYS B C 1
ATOM 1278 O O . CYS B 1 13 ? 4.934 -1.976 -15.992 1 97.69 13 CYS B O 1
ATOM 1280 N N . VAL B 1 14 ? 5.512 -4.113 -16.062 1 97.12 14 VAL B N 1
ATOM 1281 C CA . VAL B 1 14 ? 6.324 -4.035 -14.852 1 97.12 14 VAL B CA 1
ATOM 1282 C C . VAL B 1 14 ? 7.484 -3.064 -15.07 1 97.12 14 VAL B C 1
ATOM 1284 O O . VAL B 1 14 ? 7.805 -2.268 -14.188 1 97.12 14 VAL B O 1
ATOM 1287 N N . GLU B 1 15 ? 8.07 -3.133 -16.203 1 95.94 15 GLU B N 1
ATOM 1288 C CA . GLU B 1 15 ? 9.172 -2.234 -16.531 1 95.94 15 GLU B CA 1
ATOM 1289 C C . GLU B 1 15 ? 8.719 -0.777 -16.516 1 95.94 15 GLU B C 1
ATOM 1291 O O . GLU B 1 15 ? 9.453 0.1 -16.062 1 95.94 15 GLU B O 1
ATOM 1296 N N . GLU B 1 16 ? 7.57 -0.525 -17.016 1 95.94 16 GLU B N 1
ATOM 1297 C CA . GLU B 1 16 ? 7.031 0.831 -17 1 95.94 16 GLU B CA 1
ATOM 1298 C C . GLU B 1 16 ? 6.852 1.334 -15.57 1 95.94 16 GLU B C 1
ATOM 1300 O O . GLU B 1 16 ? 7.117 2.504 -15.281 1 95.94 16 GLU B O 1
ATOM 1305 N N . VAL B 1 17 ? 6.398 0.526 -14.695 1 95.88 17 VAL B N 1
ATOM 1306 C CA . VAL B 1 17 ? 6.211 0.883 -13.297 1 95.88 17 VAL B CA 1
ATOM 1307 C C . VAL B 1 17 ? 7.559 1.207 -12.656 1 95.88 17 VAL B C 1
ATOM 1309 O O . VAL B 1 17 ? 7.684 2.184 -11.914 1 95.88 17 VAL B O 1
ATOM 1312 N N . ASN B 1 18 ? 8.492 0.413 -12.961 1 94.5 18 ASN B N 1
ATOM 1313 C CA . ASN B 1 18 ? 9.836 0.595 -12.422 1 94.5 18 ASN B CA 1
ATOM 1314 C C . ASN B 1 18 ? 10.461 1.903 -12.891 1 94.5 18 ASN B C 1
ATOM 1316 O O . ASN B 1 18 ? 11.188 2.557 -12.141 1 94.5 18 ASN B O 1
ATOM 1320 N N . GLU B 1 19 ? 10.227 2.234 -14.094 1 93.5 19 GLU B N 1
ATOM 1321 C CA . GLU B 1 19 ? 10.773 3.473 -14.641 1 93.5 19 GLU B CA 1
ATOM 1322 C C . GLU B 1 19 ? 10.094 4.695 -14.031 1 93.5 19 GLU B C 1
ATOM 1324 O O . GLU B 1 19 ? 10.695 5.766 -13.945 1 93.5 19 GLU B O 1
ATOM 1329 N N . GLY B 1 20 ? 8.898 4.531 -13.609 1 88.88 20 GLY B N 1
ATOM 1330 C CA . GLY B 1 20 ? 8.203 5.594 -12.898 1 88.88 20 GLY B CA 1
ATOM 1331 C C . GLY B 1 20 ? 7.832 6.762 -13.789 1 88.88 20 GLY B C 1
ATOM 1332 O O . GLY B 1 20 ? 7.883 7.918 -13.359 1 88.88 20 GLY B O 1
ATOM 1333 N N . THR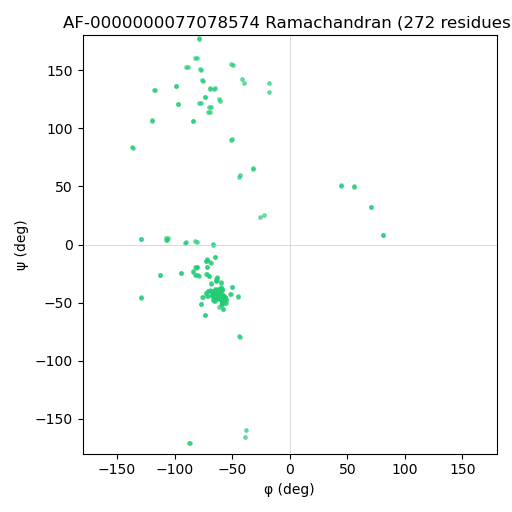 B 1 21 ? 7.559 6.43 -15.047 1 86.56 21 THR B N 1
ATOM 1334 C CA . THR B 1 21 ? 7.219 7.484 -15.992 1 86.56 21 THR B CA 1
ATOM 1335 C C . THR B 1 21 ? 5.723 7.781 -15.961 1 86.56 21 THR B C 1
ATOM 1337 O O . THR B 1 21 ? 5.023 7.363 -15.031 1 86.56 21 THR B O 1
ATOM 1340 N N . GLN B 1 22 ? 5.238 8.578 -16.891 1 93 22 GLN B N 1
ATOM 1341 C CA . GLN B 1 22 ? 3.836 8.969 -17 1 93 22 GLN B CA 1
ATOM 1342 C C . GLN B 1 22 ? 2.953 7.773 -17.344 1 93 22 GLN B C 1
ATOM 1344 O O . GLN B 1 22 ? 1.726 7.863 -17.281 1 93 22 GLN B O 1
ATOM 1349 N N . TRP B 1 23 ? 3.494 6.629 -17.484 1 95.81 23 TRP B N 1
ATOM 1350 C CA . TRP B 1 23 ? 2.744 5.48 -17.984 1 95.81 23 TRP B CA 1
ATOM 1351 C C . TRP B 1 23 ? 2.455 4.492 -16.859 1 95.81 23 TRP B C 1
ATOM 1353 O O . TRP B 1 23 ? 1.893 3.42 -17.094 1 95.81 23 TRP B O 1
ATOM 1363 N N . VAL B 1 24 ? 2.793 4.836 -15.688 1 97.81 24 VAL B N 1
ATOM 1364 C CA . VAL B 1 24 ? 2.652 3.92 -14.562 1 97.81 24 VAL B CA 1
ATOM 1365 C C . VAL B 1 24 ? 1.191 3.494 -14.422 1 97.81 24 VAL B C 1
ATOM 1367 O O . VAL B 1 24 ? 0.889 2.299 -14.375 1 97.81 24 VAL B O 1
ATOM 1370 N N . ILE B 1 25 ? 0.245 4.375 -14.414 1 98.38 25 ILE B N 1
ATOM 1371 C CA . ILE B 1 25 ? -1.162 4.094 -14.156 1 98.38 25 ILE B CA 1
ATOM 1372 C C . ILE B 1 25 ? -1.735 3.242 -15.281 1 98.38 25 ILE B C 1
ATOM 1374 O O . ILE B 1 25 ? -2.34 2.197 -15.031 1 98.38 25 ILE B O 1
ATOM 1378 N N . PRO B 1 26 ? -1.494 3.594 -16.578 1 98 26 PRO B N 1
ATOM 1379 C CA . PRO B 1 26 ? -1.934 2.713 -17.656 1 98 26 PRO B CA 1
ATOM 1380 C C . PRO B 1 26 ? -1.323 1.315 -17.562 1 98 26 PRO B C 1
ATOM 1382 O O . PRO B 1 26 ? -1.998 0.323 -17.859 1 98 26 PRO B O 1
ATOM 1385 N N . ALA B 1 27 ? -0.103 1.257 -17.203 1 98.38 27 ALA B N 1
ATOM 1386 C CA . ALA B 1 27 ? 0.564 -0.037 -17.078 1 98.38 27 ALA B CA 1
ATOM 1387 C C . ALA B 1 27 ? -0.08 -0.884 -15.984 1 98.38 27 ALA B C 1
ATOM 1389 O O . ALA B 1 27 ? -0.303 -2.084 -16.172 1 98.38 27 ALA B O 1
ATOM 1390 N N . LEU B 1 28 ? -0.394 -0.285 -14.852 1 98.5 28 LEU B N 1
ATOM 1391 C CA . LEU B 1 28 ? -1.031 -0.993 -13.75 1 98.5 28 LEU B CA 1
ATOM 1392 C C . LEU B 1 28 ? -2.412 -1.5 -14.148 1 98.5 28 LEU B C 1
ATOM 1394 O O . LEU B 1 28 ? -2.762 -2.648 -13.875 1 98.5 28 LEU B O 1
ATOM 1398 N N . LYS B 1 29 ? -3.16 -0.662 -14.781 1 98.38 29 LYS B N 1
ATOM 1399 C CA . LYS B 1 29 ? -4.484 -1.054 -15.25 1 98.38 29 LYS B CA 1
ATOM 1400 C C . LYS B 1 29 ? -4.395 -2.205 -16.25 1 98.38 29 LYS B C 1
ATOM 1402 O O . LYS B 1 29 ? -5.168 -3.164 -16.172 1 98.38 29 LYS B O 1
ATOM 1407 N N . GLN B 1 30 ? -3.473 -2.061 -17.172 1 98.44 30 GLN B N 1
ATOM 1408 C CA . GLN B 1 30 ? -3.287 -3.098 -18.188 1 98.44 30 GLN B CA 1
ATOM 1409 C C . GLN B 1 30 ? -2.857 -4.414 -17.547 1 98.44 30 GLN B C 1
ATOM 1411 O O . GLN B 1 30 ? -3.348 -5.48 -17.922 1 98.44 30 GLN B O 1
ATOM 1416 N N . MET B 1 31 ? -1.91 -4.375 -16.625 1 98.44 31 MET B N 1
ATOM 1417 C CA . MET B 1 31 ? -1.452 -5.574 -15.922 1 98.44 31 MET B CA 1
ATOM 1418 C C . MET B 1 31 ? -2.617 -6.289 -15.25 1 98.44 31 MET B C 1
ATOM 1420 O O . MET B 1 31 ? -2.754 -7.508 -15.367 1 98.44 31 MET B O 1
ATOM 1424 N N . ARG B 1 32 ? -3.43 -5.555 -14.578 1 97.94 32 ARG B N 1
ATOM 1425 C CA . ARG B 1 32 ? -4.578 -6.137 -13.891 1 97.94 32 ARG B CA 1
ATOM 1426 C C . ARG B 1 32 ? -5.543 -6.777 -14.883 1 97.94 32 ARG B C 1
ATOM 1428 O O . ARG B 1 32 ? -6.047 -7.879 -14.648 1 97.94 32 ARG B O 1
ATOM 1435 N N . GLU B 1 33 ? -5.809 -6.117 -15.953 1 98.25 33 GLU B N 1
ATOM 1436 C CA . GLU B 1 33 ? -6.734 -6.621 -16.953 1 98.25 33 GLU B CA 1
ATOM 1437 C C . GLU B 1 33 ? -6.227 -7.922 -17.578 1 98.25 33 GLU B C 1
ATOM 1439 O O . GLU B 1 33 ? -7 -8.859 -17.781 1 98.25 33 GLU B O 1
ATOM 1444 N N . ILE B 1 34 ? -4.961 -7.898 -17.859 1 98.06 34 ILE B N 1
ATOM 1445 C CA . ILE B 1 34 ? -4.383 -9.117 -18.438 1 98.06 34 ILE B CA 1
ATOM 1446 C C . ILE B 1 34 ? -4.473 -10.25 -17.406 1 98.06 34 ILE B C 1
ATOM 1448 O O . ILE B 1 34 ? -4.855 -11.367 -17.75 1 98.06 34 ILE B O 1
ATOM 1452 N N . CYS B 1 35 ? -4.145 -9.977 -16.141 1 97.19 35 CYS B N 1
ATOM 1453 C CA . CYS B 1 35 ? -4.191 -11 -15.102 1 97.19 35 CYS B CA 1
ATOM 1454 C C . CYS B 1 35 ? -5.613 -11.5 -14.891 1 97.19 35 CYS B C 1
ATOM 1456 O O . CYS B 1 35 ? -5.824 -12.68 -14.602 1 97.19 35 CYS B O 1
ATOM 1458 N N . LEU B 1 36 ? -6.633 -10.688 -15.086 1 97 36 LEU B N 1
ATOM 1459 C CA . LEU B 1 36 ? -8.031 -11.039 -14.852 1 97 36 LEU B CA 1
ATOM 1460 C C . LEU B 1 36 ? -8.531 -12 -15.922 1 97 36 LEU B C 1
ATOM 1462 O O . LEU B 1 36 ? -9.594 -12.609 -15.773 1 97 36 LEU B O 1
ATOM 1466 N N . LEU B 1 37 ? -7.82 -12.164 -17.016 1 95.38 37 LEU B N 1
ATOM 1467 C CA . LEU B 1 37 ? -8.172 -13.125 -18.047 1 95.38 37 LEU B CA 1
ATOM 1468 C C . LEU B 1 37 ? -7.91 -14.555 -17.578 1 95.38 37 LEU B C 1
ATOM 1470 O O . LEU B 1 37 ? -8.43 -15.508 -18.156 1 95.38 37 LEU B O 1
ATOM 1474 N N . TYR B 1 38 ? -7.078 -14.695 -16.562 1 93.5 38 TYR B N 1
ATOM 1475 C CA . TYR B 1 38 ? -6.773 -16 -16 1 93.5 38 TYR B CA 1
ATOM 1476 C C . TYR B 1 38 ? -7.766 -16.375 -14.914 1 93.5 38 TYR B C 1
ATOM 1478 O O . TYR B 1 38 ? -8.266 -15.516 -14.195 1 93.5 38 TYR B O 1
ATOM 1486 N N . LEU B 1 39 ? -7.938 -17.609 -14.758 1 90.81 39 LEU B N 1
ATOM 1487 C CA . LEU B 1 39 ? -8.883 -18.109 -13.773 1 90.81 39 LEU B CA 1
ATOM 1488 C C . LEU B 1 39 ? -8.305 -18.031 -12.367 1 90.81 39 LEU B C 1
ATOM 1490 O O . LEU B 1 39 ? -7.094 -18.172 -12.18 1 90.81 39 LEU B O 1
ATOM 1494 N N . GLU B 1 40 ? -9.188 -17.875 -11.438 1 89 40 GLU B N 1
ATOM 1495 C CA . GLU B 1 40 ? -8.789 -17.953 -10.039 1 89 40 GLU B CA 1
ATOM 1496 C C . GLU B 1 40 ? -8.57 -19.406 -9.617 1 89 40 GLU B C 1
ATOM 1498 O O . GLU B 1 40 ? -9.273 -20.297 -10.078 1 89 40 GLU B O 1
ATOM 1503 N N . SER B 1 41 ? -7.504 -19.625 -8.766 1 81.38 41 SER B N 1
ATOM 1504 C CA . SER B 1 41 ? -7.281 -20.969 -8.266 1 81.38 41 SER B CA 1
ATOM 1505 C C . SER B 1 41 ? -8.422 -21.422 -7.363 1 81.38 41 SER B C 1
ATOM 1507 O O . SER B 1 41 ? -8.93 -20.641 -6.555 1 81.38 41 SER B O 1
ATOM 1509 N N . PRO B 1 42 ? -8.977 -22.719 -7.547 1 70 42 PRO B N 1
ATOM 1510 C CA . PRO B 1 42 ? -10.047 -23.219 -6.676 1 70 42 PRO B CA 1
ATOM 1511 C C . PRO B 1 42 ? -9.625 -23.297 -5.211 1 70 42 PRO B C 1
ATOM 1513 O O . PRO B 1 42 ? -8.438 -23.484 -4.914 1 70 42 PRO B O 1
ATOM 1516 N N . VAL B 1 43 ? -10.352 -22.656 -4.355 1 59.72 43 VAL B N 1
ATOM 1517 C CA . VAL B 1 43 ? -10.078 -22.672 -2.924 1 59.72 43 VAL B CA 1
ATOM 1518 C C . VAL B 1 43 ? -9.734 -24.078 -2.469 1 59.72 43 VAL B C 1
ATOM 1520 O O . VAL B 1 43 ? -8.781 -24.281 -1.709 1 59.72 43 VAL B O 1
ATOM 1523 N N . ASN B 1 44 ? -10.648 -25.016 -2.236 1 49.84 44 ASN B N 1
ATOM 1524 C CA . ASN B 1 44 ? -10.57 -26.375 -1.715 1 49.84 44 ASN B CA 1
ATOM 1525 C C . ASN B 1 44 ? -9.914 -27.328 -2.715 1 49.84 44 ASN B C 1
ATOM 1527 O O . ASN B 1 44 ? -9.828 -28.531 -2.469 1 49.84 44 ASN B O 1
ATOM 1531 N N . TYR B 1 45 ? -10.281 -27.25 -4.012 1 45.44 45 TYR B N 1
ATOM 1532 C CA . TYR B 1 45 ? -10.242 -28.469 -4.828 1 45.44 45 TYR B CA 1
ATOM 1533 C C . TYR B 1 45 ? -8.805 -28.906 -5.086 1 45.44 45 TYR B C 1
ATOM 1535 O O . TYR B 1 45 ? -7.91 -28.062 -5.219 1 45.44 45 TYR B O 1
ATOM 1543 N N . SER B 1 46 ? -8.461 -30.125 -4.598 1 42.66 46 SER B N 1
ATOM 1544 C CA . SER B 1 46 ? -7.488 -31.141 -4.98 1 42.66 46 SER B CA 1
ATOM 1545 C C . SER B 1 46 ? -7.004 -30.938 -6.41 1 42.66 46 SER B C 1
ATOM 1547 O O . SER B 1 46 ? -7.738 -30.422 -7.254 1 42.66 46 SER B O 1
ATOM 1549 N N . SER B 1 47 ? -5.75 -31.125 -6.547 1 44.03 47 SER B N 1
ATOM 1550 C CA . SER B 1 47 ? -4.832 -31.312 -7.664 1 44.03 47 SER B CA 1
ATOM 1551 C C . SER B 1 47 ? -5.551 -31.891 -8.883 1 44.03 47 SER B C 1
ATOM 1553 O O . SER B 1 47 ? -5.352 -33.062 -9.227 1 44.03 47 SER B O 1
ATOM 1555 N N . VAL B 1 48 ? -6.898 -31.656 -8.906 1 45.94 48 VAL B N 1
ATOM 1556 C CA . VAL B 1 48 ? -7.199 -32.312 -10.172 1 45.94 48 VAL B CA 1
ATOM 1557 C C . VAL B 1 48 ? -6.266 -31.812 -11.266 1 45.94 48 VAL B C 1
ATOM 1559 O O . VAL B 1 48 ? -6.184 -30.594 -11.5 1 45.94 48 VAL B O 1
ATOM 1562 N N . HIS B 1 49 ? -5.203 -32.5 -11.359 1 44.59 49 HIS B N 1
ATOM 1563 C CA . HIS B 1 49 ? -4.293 -32.375 -12.492 1 44.59 49 HIS B CA 1
ATOM 1564 C C . HIS B 1 49 ? -5.043 -32.031 -13.773 1 44.59 49 HIS B C 1
ATOM 1566 O O . HIS B 1 49 ? -5.77 -32.875 -14.32 1 44.59 49 HIS B O 1
ATOM 1572 N N . HIS B 1 50 ? -5.613 -30.906 -13.82 1 47.44 50 HIS B N 1
ATOM 1573 C CA . HIS B 1 50 ? -6.176 -30.719 -15.148 1 47.44 50 HIS B CA 1
ATOM 1574 C C . HIS B 1 50 ? -5.219 -31.203 -16.234 1 47.44 50 HIS B C 1
ATOM 1576 O O . HIS B 1 50 ? -4 -31.172 -16.047 1 47.44 50 HIS B O 1
ATOM 1582 N N . PRO B 1 51 ? -5.684 -31.781 -17.25 1 46.62 51 PRO B N 1
ATOM 1583 C CA . PRO B 1 51 ? -4.949 -32.344 -18.375 1 46.62 51 PRO B CA 1
ATOM 1584 C C . PRO B 1 51 ? -3.76 -31.5 -18.797 1 46.62 51 PRO B C 1
ATOM 1586 O O . PRO B 1 51 ? -3.635 -30.344 -18.375 1 46.62 51 PRO B O 1
ATOM 1589 N N . THR B 1 52 ? -3.09 -31.719 -20.078 1 48.91 52 THR B N 1
ATOM 1590 C CA . THR B 1 52 ? -1.885 -31.547 -20.875 1 48.91 52 THR B CA 1
ATOM 1591 C C . THR B 1 52 ? -1.523 -30.078 -21.031 1 48.91 52 THR B C 1
ATOM 1593 O O . THR B 1 52 ? -0.389 -29.75 -21.375 1 48.91 52 THR B O 1
ATOM 1596 N N . SER B 1 53 ? -2.479 -29.078 -21.5 1 55.09 53 SER B N 1
ATOM 1597 C CA . SER B 1 53 ? -2.07 -27.75 -21.953 1 55.09 53 SER B CA 1
ATOM 1598 C C . SER B 1 53 ? -1.753 -26.844 -20.766 1 55.09 53 SER B C 1
ATOM 1600 O O . SER B 1 53 ? -2.424 -26.891 -19.734 1 55.09 53 SER B O 1
ATOM 1602 N N . ARG B 1 54 ? -0.56 -26.266 -20.609 1 63.47 54 ARG B N 1
ATOM 1603 C CA . ARG B 1 54 ? 0.069 -25.484 -19.562 1 63.47 54 ARG B CA 1
ATOM 1604 C C . ARG B 1 54 ? -0.894 -24.438 -19.016 1 63.47 54 ARG B C 1
ATOM 1606 O O . ARG B 1 54 ? -0.949 -23.312 -19.516 1 63.47 54 ARG B O 1
ATOM 1613 N N . PHE B 1 55 ? -1.977 -24.625 -18.516 1 78.5 55 PHE B N 1
ATOM 1614 C CA . PHE B 1 55 ? -2.982 -23.734 -17.953 1 78.5 55 PHE B CA 1
ATOM 1615 C C . PHE B 1 55 ? -2.49 -23.125 -16.641 1 78.5 55 PHE B C 1
ATOM 1617 O O . PHE B 1 55 ? -1.988 -23.828 -15.773 1 78.5 55 PHE B O 1
ATOM 1624 N N . TYR B 1 56 ? -2.297 -21.734 -16.75 1 87.19 56 TYR B N 1
ATOM 1625 C CA . TYR B 1 56 ? -1.892 -21.031 -15.547 1 87.19 56 TYR B CA 1
ATOM 1626 C C . TYR B 1 56 ? -3.088 -20.359 -14.875 1 87.19 56 TYR B C 1
ATOM 1628 O O . TYR B 1 56 ? -3.959 -19.812 -15.555 1 87.19 56 TYR B O 1
ATOM 1636 N N . TYR B 1 57 ? -3.162 -20.484 -13.594 1 89.94 57 TYR B N 1
ATOM 1637 C CA . TYR B 1 57 ? -4.121 -19.703 -12.805 1 89.94 57 TYR B CA 1
ATOM 1638 C C . TYR B 1 57 ? -3.602 -18.297 -12.547 1 89.94 57 TYR B C 1
ATOM 1640 O O . TYR B 1 57 ? -2.396 -18.047 -12.633 1 89.94 57 TYR B O 1
ATOM 1648 N N . ARG B 1 58 ? -4.488 -17.438 -12.227 1 93.44 58 ARG B N 1
ATOM 1649 C CA . ARG B 1 58 ? -4.164 -16.031 -12.008 1 93.44 58 ARG B CA 1
ATOM 1650 C C . ARG B 1 58 ? -3.078 -15.891 -10.945 1 93.44 58 ARG B C 1
ATOM 1652 O O . ARG B 1 58 ? -2.119 -15.141 -11.133 1 93.44 58 ARG B O 1
ATOM 1659 N N . ASN B 1 59 ? -3.244 -16.562 -9.875 1 92.56 59 ASN B N 1
ATOM 1660 C CA . ASN B 1 59 ? -2.277 -16.453 -8.789 1 92.56 59 ASN B CA 1
ATOM 1661 C C . ASN B 1 59 ? -0.881 -16.875 -9.234 1 92.56 59 ASN B C 1
ATOM 1663 O O . ASN B 1 59 ? 0.119 -16.328 -8.773 1 92.56 59 ASN B O 1
ATOM 1667 N N . GLU B 1 60 ? -0.795 -17.812 -10.125 1 91.06 60 GLU B N 1
ATOM 1668 C CA . GLU B 1 60 ? 0.498 -18.281 -10.617 1 91.06 60 GLU B CA 1
ATOM 1669 C C . GLU B 1 60 ? 1.188 -17.203 -11.453 1 91.06 60 GLU B C 1
ATOM 1671 O O . GLU B 1 60 ? 2.408 -17.047 -11.383 1 91.06 60 GLU B O 1
ATOM 1676 N N . ILE B 1 61 ? 0.425 -16.547 -12.227 1 93.94 61 ILE B N 1
ATOM 1677 C CA . ILE B 1 61 ? 0.966 -15.484 -13.062 1 93.94 61 ILE B CA 1
ATOM 1678 C C . ILE B 1 61 ? 1.493 -14.352 -12.188 1 93.94 61 ILE B C 1
ATOM 1680 O O . ILE B 1 61 ? 2.625 -13.891 -12.367 1 93.94 61 ILE B O 1
ATOM 1684 N N . ILE B 1 62 ? 0.724 -13.922 -11.242 1 95.56 62 ILE B N 1
ATOM 1685 C CA . ILE B 1 62 ? 1.107 -12.82 -10.367 1 95.56 62 ILE B CA 1
ATOM 1686 C C . ILE B 1 62 ? 2.318 -13.227 -9.531 1 95.56 62 ILE B C 1
ATOM 1688 O O . ILE B 1 62 ? 3.252 -12.438 -9.352 1 95.56 62 ILE B O 1
ATOM 1692 N N . SER B 1 63 ? 2.297 -14.438 -9.07 1 92.44 63 SER B N 1
ATOM 1693 C CA . SER B 1 63 ? 3.443 -14.945 -8.32 1 92.44 63 SER B CA 1
ATOM 1694 C C . SER B 1 63 ? 4.707 -14.945 -9.18 1 92.44 63 SER B C 1
ATOM 1696 O O . SER B 1 63 ? 5.793 -14.633 -8.688 1 92.44 63 SER B O 1
ATOM 1698 N N . HIS B 1 64 ? 4.531 -15.352 -10.383 1 92.31 64 HIS B N 1
ATOM 1699 C CA . HIS B 1 64 ? 5.664 -15.344 -11.305 1 92.31 64 HIS B CA 1
ATOM 1700 C C . HIS B 1 64 ? 6.223 -13.93 -11.469 1 92.31 64 HIS B C 1
ATOM 1702 O O . HIS B 1 64 ? 7.438 -13.734 -11.43 1 92.31 64 HIS B O 1
ATOM 1708 N N . LEU B 1 65 ? 5.387 -12.969 -11.664 1 95.25 65 LEU B N 1
ATOM 1709 C CA . LEU B 1 65 ? 5.816 -11.586 -11.797 1 95.25 65 LEU B CA 1
ATOM 1710 C C . LEU B 1 65 ? 6.516 -11.102 -10.531 1 95.25 65 LEU B C 1
ATOM 1712 O O . LEU B 1 65 ? 7.504 -10.367 -10.602 1 95.25 65 LEU B O 1
ATOM 1716 N N . ASP B 1 66 ? 6.043 -11.477 -9.422 1 94.81 66 ASP B N 1
ATOM 1717 C CA . ASP B 1 66 ? 6.633 -11.031 -8.164 1 94.81 66 ASP B CA 1
ATOM 1718 C C . ASP B 1 66 ? 7.973 -11.711 -7.91 1 94.81 66 ASP B C 1
ATOM 1720 O O . ASP B 1 66 ? 8.914 -11.086 -7.422 1 94.81 66 ASP B O 1
ATOM 1724 N N . GLN B 1 67 ? 8.047 -12.953 -8.18 1 91.56 67 GLN B N 1
ATOM 1725 C CA . GLN B 1 67 ? 9.273 -13.711 -7.945 1 91.56 67 GLN B CA 1
ATOM 1726 C C . GLN B 1 67 ? 10.391 -13.258 -8.891 1 91.56 67 GLN B C 1
ATOM 1728 O O . GLN B 1 67 ? 11.539 -13.133 -8.484 1 91.56 67 GLN B O 1
ATOM 1733 N N . ASN B 1 68 ? 10.031 -13.016 -10.094 1 92.12 68 ASN B N 1
ATOM 1734 C CA . ASN B 1 68 ? 11.062 -12.758 -11.094 1 92.12 68 ASN B CA 1
ATOM 1735 C C . ASN B 1 68 ? 11.32 -11.266 -11.258 1 92.12 68 ASN B C 1
ATOM 1737 O O . ASN B 1 68 ? 12.422 -10.859 -11.625 1 92.12 68 ASN B O 1
ATOM 1741 N N . TYR B 1 69 ? 10.328 -10.484 -10.922 1 93.69 69 TYR B N 1
ATOM 1742 C CA . TYR B 1 69 ? 10.484 -9.062 -11.203 1 93.69 69 TYR B CA 1
ATOM 1743 C C . TYR B 1 69 ? 10.18 -8.227 -9.969 1 93.69 69 TYR B C 1
ATOM 1745 O O . TYR B 1 69 ? 10.188 -6.992 -10.023 1 93.69 69 TYR B O 1
ATOM 1753 N N . HIS B 1 70 ? 9.93 -8.797 -8.852 1 94.38 70 HIS B N 1
ATOM 1754 C CA . HIS B 1 70 ? 9.688 -8.109 -7.594 1 94.38 70 HIS B CA 1
ATOM 1755 C C . HIS B 1 70 ? 8.547 -7.109 -7.719 1 94.38 70 HIS B C 1
ATOM 1757 O O . HIS B 1 70 ? 8.68 -5.949 -7.32 1 94.38 70 HIS B O 1
ATOM 1763 N N . LEU B 1 71 ? 7.527 -7.605 -8.25 1 96.5 71 LEU B N 1
ATOM 1764 C CA . LEU B 1 71 ? 6.391 -6.77 -8.602 1 96.5 71 L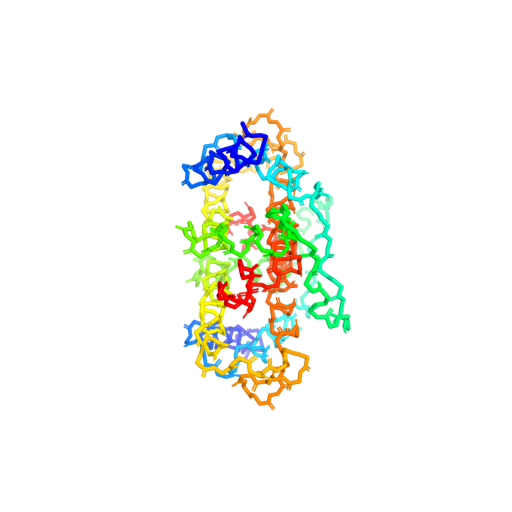EU B CA 1
ATOM 1765 C C . LEU B 1 71 ? 5.891 -5.984 -7.395 1 96.5 71 LEU B C 1
ATOM 1767 O O . LEU B 1 71 ? 5.734 -4.762 -7.461 1 96.5 71 LEU B O 1
ATOM 1771 N N . LEU B 1 72 ? 5.641 -6.602 -6.25 1 95.81 72 LEU B N 1
ATOM 1772 C CA . LEU B 1 72 ? 5.082 -5.957 -5.066 1 95.81 72 LEU B CA 1
ATOM 1773 C C . LEU B 1 72 ? 6.016 -4.867 -4.551 1 95.81 72 LEU B C 1
ATOM 1775 O O . LEU B 1 72 ? 5.578 -3.748 -4.27 1 95.81 72 LEU B O 1
ATOM 1779 N N . SER B 1 73 ? 7.266 -5.172 -4.457 1 96.06 73 SER B N 1
ATOM 1780 C CA . SER B 1 73 ? 8.25 -4.195 -3.992 1 96.06 73 SER B CA 1
ATOM 1781 C C . SER B 1 73 ? 8.32 -2.998 -4.934 1 96.06 73 SER B C 1
ATOM 1783 O O . SER B 1 73 ? 8.453 -1.856 -4.488 1 96.06 73 SER B O 1
ATOM 1785 N N . GLN B 1 74 ? 8.258 -3.285 -6.16 1 96.62 74 GLN B N 1
ATOM 1786 C CA . GLN B 1 74 ? 8.336 -2.219 -7.156 1 96.62 74 GLN B CA 1
ATOM 1787 C C . GLN B 1 74 ? 7.145 -1.272 -7.047 1 96.62 74 GLN B C 1
ATOM 1789 O O . GLN B 1 74 ? 7.305 -0.052 -7.109 1 96.62 74 GLN B O 1
ATOM 1794 N N . ILE B 1 75 ? 5.984 -1.818 -6.852 1 97.19 75 ILE B N 1
ATOM 1795 C CA . ILE B 1 75 ? 4.793 -0.975 -6.777 1 97.19 75 ILE B CA 1
ATOM 1796 C C . ILE B 1 75 ? 4.805 -0.185 -5.469 1 97.19 75 ILE B C 1
ATOM 1798 O O . ILE B 1 75 ? 4.414 0.985 -5.441 1 97.19 75 ILE B O 1
ATOM 1802 N N . CYS B 1 76 ? 5.195 -0.741 -4.379 1 96.19 76 CYS B N 1
ATOM 1803 C CA . CYS B 1 76 ? 5.316 -0.034 -3.107 1 96.19 76 CYS B CA 1
ATOM 1804 C C . CYS B 1 76 ? 6.316 1.112 -3.213 1 96.19 76 CYS B C 1
ATOM 1806 O O . CYS B 1 76 ? 6.035 2.229 -2.771 1 96.19 76 CYS B O 1
ATOM 1808 N N . SER B 1 77 ? 7.434 0.776 -3.801 1 96 77 SER B N 1
ATOM 1809 C CA . SER B 1 77 ? 8.438 1.81 -4.02 1 96 77 SER B CA 1
ATOM 1810 C C . SER B 1 77 ? 7.906 2.918 -4.922 1 96 77 SER B C 1
ATOM 1812 O O . SER B 1 77 ? 8.164 4.098 -4.676 1 96 77 SER B O 1
ATOM 1814 N N . ASN B 1 78 ? 7.242 2.51 -5.93 1 97 78 ASN B N 1
ATOM 1815 C CA . ASN B 1 78 ? 6.672 3.479 -6.859 1 97 78 ASN B CA 1
ATOM 1816 C C . ASN B 1 78 ? 5.668 4.395 -6.172 1 97 78 ASN B C 1
ATOM 1818 O O . ASN B 1 78 ? 5.66 5.605 -6.406 1 97 78 ASN B O 1
ATOM 1822 N N . LEU B 1 79 ? 4.855 3.836 -5.379 1 96.75 79 LEU B N 1
ATOM 1823 C CA . LEU B 1 79 ? 3.896 4.633 -4.617 1 96.75 79 LEU B CA 1
ATOM 1824 C C . LEU B 1 79 ? 4.613 5.648 -3.736 1 96.75 79 LEU B C 1
ATOM 1826 O O . LEU B 1 79 ? 4.262 6.832 -3.73 1 96.75 79 LEU B O 1
ATOM 1830 N N . SER B 1 80 ? 5.586 5.223 -3.014 1 95.44 80 SER B N 1
ATOM 1831 C CA . SER B 1 80 ? 6.352 6.113 -2.146 1 95.44 80 SER B CA 1
ATOM 1832 C C . SER B 1 80 ? 7.023 7.219 -2.949 1 95.44 80 SER B C 1
ATOM 1834 O O . SER B 1 80 ? 7.027 8.383 -2.533 1 95.44 80 SER B O 1
ATOM 1836 N N . GLN B 1 81 ? 7.602 6.836 -4.043 1 95.94 81 GLN B N 1
ATOM 1837 C CA . GLN B 1 81 ? 8.281 7.809 -4.895 1 95.94 81 GLN B CA 1
ATOM 1838 C C . GLN B 1 81 ? 7.293 8.836 -5.449 1 95.94 81 GLN B C 1
ATOM 1840 O O . GLN B 1 81 ? 7.605 10.023 -5.535 1 95.94 81 GLN B O 1
ATOM 1845 N N . TYR B 1 82 ? 6.195 8.359 -5.848 1 95.81 82 TYR B N 1
ATOM 1846 C CA . TYR B 1 82 ? 5.168 9.281 -6.32 1 95.81 82 TYR B CA 1
ATOM 1847 C C . TYR B 1 82 ? 4.805 10.297 -5.242 1 95.81 82 TYR B C 1
ATOM 1849 O O . TYR B 1 82 ? 4.707 11.492 -5.516 1 95.81 82 TYR B O 1
ATOM 1857 N N . MET B 1 83 ? 4.551 9.812 -4.047 1 93.69 83 MET B N 1
ATOM 1858 C CA . MET B 1 83 ? 4.141 10.688 -2.951 1 93.69 83 MET B CA 1
ATOM 1859 C C . MET B 1 83 ? 5.227 11.711 -2.635 1 93.69 83 MET B C 1
ATOM 1861 O O . MET B 1 83 ? 4.922 12.867 -2.338 1 93.69 83 MET B O 1
ATOM 1865 N N . MET B 1 84 ? 6.469 11.281 -2.705 1 92.69 84 MET B N 1
ATOM 1866 C CA . MET B 1 84 ? 7.574 12.211 -2.49 1 92.69 84 MET B CA 1
ATOM 1867 C C . MET B 1 84 ? 7.594 13.297 -3.561 1 92.69 84 MET B C 1
ATOM 1869 O O . MET B 1 84 ? 7.785 14.477 -3.25 1 92.69 84 MET B O 1
ATOM 1873 N N . LYS B 1 85 ? 7.395 12.906 -4.746 1 93.25 85 LYS B N 1
ATOM 1874 C CA . LYS B 1 85 ? 7.406 13.836 -5.867 1 93.25 85 LYS B CA 1
ATOM 1875 C C . LYS B 1 85 ? 6.281 14.859 -5.746 1 93.25 85 LYS B C 1
ATOM 1877 O O . LYS B 1 85 ? 6.496 16.062 -5.941 1 93.25 85 LYS B O 1
ATOM 1882 N N . ILE B 1 86 ? 5.078 14.414 -5.438 1 92.62 86 ILE B N 1
ATOM 1883 C CA . ILE B 1 86 ? 3.926 15.312 -5.398 1 92.62 86 ILE B CA 1
ATOM 1884 C C . ILE B 1 86 ? 4.066 16.281 -4.227 1 92.62 86 ILE B C 1
ATOM 1886 O O . ILE B 1 86 ? 3.639 17.438 -4.312 1 92.62 86 ILE B O 1
ATOM 1890 N N . LYS B 1 87 ? 4.637 15.875 -3.162 1 89.44 87 LYS B N 1
ATOM 1891 C CA . LYS B 1 87 ? 4.91 16.766 -2.039 1 89.44 87 LYS B CA 1
ATOM 1892 C C . LYS B 1 87 ? 5.883 17.875 -2.443 1 89.44 87 LYS B C 1
ATOM 1894 O O . LYS B 1 87 ? 5.707 19.031 -2.055 1 89.44 87 LYS B O 1
ATOM 1899 N N . GLU B 1 88 ? 6.879 17.516 -3.154 1 91.25 88 GLU B N 1
ATOM 1900 C CA . GLU B 1 88 ? 7.836 18.484 -3.654 1 91.25 88 GLU B CA 1
ATOM 1901 C C . GLU B 1 88 ? 7.16 19.5 -4.566 1 91.25 88 GLU B C 1
ATOM 1903 O O . GLU B 1 88 ? 7.434 20.703 -4.477 1 91.25 88 GLU B O 1
ATOM 1908 N N . ILE B 1 89 ? 6.355 19.047 -5.41 1 91 89 ILE B N 1
ATOM 1909 C CA . ILE B 1 89 ? 5.645 19.922 -6.344 1 91 89 ILE B CA 1
ATOM 1910 C C . ILE B 1 89 ? 4.734 20.875 -5.57 1 91 89 ILE B C 1
ATOM 1912 O O . ILE B 1 89 ? 4.691 22.062 -5.859 1 91 89 ILE B O 1
ATOM 1916 N N . LYS B 1 90 ? 4.02 20.359 -4.652 1 88.88 90 LYS B N 1
ATOM 1917 C CA . LYS B 1 90 ? 3.115 21.172 -3.844 1 88.88 90 LYS B CA 1
ATOM 1918 C C . LYS B 1 90 ? 3.885 22.234 -3.059 1 88.88 90 LYS B C 1
ATOM 1920 O O . LYS B 1 90 ? 3.408 23.359 -2.893 1 88.88 90 LYS B O 1
ATOM 1925 N N . GLU B 1 91 ? 5.047 21.875 -2.541 1 87.25 91 GLU B N 1
ATOM 1926 C CA . GLU B 1 91 ? 5.891 22.828 -1.823 1 87.25 91 GLU B CA 1
ATOM 1927 C C . GLU B 1 91 ? 6.27 24.016 -2.711 1 87.25 91 GLU B C 1
ATOM 1929 O O . GLU B 1 91 ? 6.289 25.156 -2.256 1 87.25 91 GLU B O 1
ATOM 1934 N N . LYS B 1 92 ? 6.52 23.75 -3.926 1 89.81 92 LYS B N 1
ATOM 1935 C CA . LYS B 1 92 ? 6.945 24.781 -4.875 1 89.81 92 LYS B CA 1
ATOM 1936 C C . LYS B 1 92 ? 5.75 25.516 -5.465 1 89.81 92 LYS B C 1
ATOM 1938 O O . LYS B 1 92 ? 5.871 26.672 -5.895 1 89.81 92 LYS B O 1
ATOM 1943 N N . SER B 1 93 ? 4.551 24.859 -5.434 1 89.25 93 SER B N 1
ATOM 1944 C CA . SER B 1 93 ? 3.316 25.422 -5.969 1 89.25 93 SER B CA 1
ATOM 1945 C C . SER B 1 93 ? 2.143 25.188 -5.027 1 89.25 93 SER B C 1
ATOM 1947 O O . SER B 1 93 ? 1.287 24.344 -5.301 1 89.25 93 SER B O 1
ATOM 1949 N N . PRO B 1 94 ? 1.963 25.984 -4.059 1 83.94 94 PRO B N 1
ATOM 1950 C CA . PRO B 1 94 ? 0.989 25.75 -2.992 1 83.94 94 PRO B CA 1
ATOM 1951 C C . PRO B 1 94 ? -0.455 25.875 -3.475 1 83.94 94 PRO B C 1
ATOM 1953 O O . PRO B 1 94 ? -1.365 25.328 -2.844 1 83.94 94 PRO B O 1
ATOM 1956 N N . ASP B 1 95 ? -0.638 26.438 -4.617 1 86.94 95 ASP B N 1
ATOM 1957 C CA . ASP B 1 95 ? -1.998 26.688 -5.074 1 86.94 95 ASP B CA 1
ATOM 1958 C C . ASP B 1 95 ? -2.541 25.516 -5.883 1 86.94 95 ASP B C 1
ATOM 1960 O O . ASP B 1 95 ? -3.717 25.5 -6.254 1 86.94 95 ASP B O 1
ATOM 1964 N N . ILE B 1 96 ? -1.751 24.5 -6.004 1 87 96 ILE B N 1
ATOM 1965 C CA . ILE B 1 96 ? -2.195 23.344 -6.785 1 87 96 ILE B CA 1
ATOM 1966 C C . ILE B 1 96 ? -3.314 22.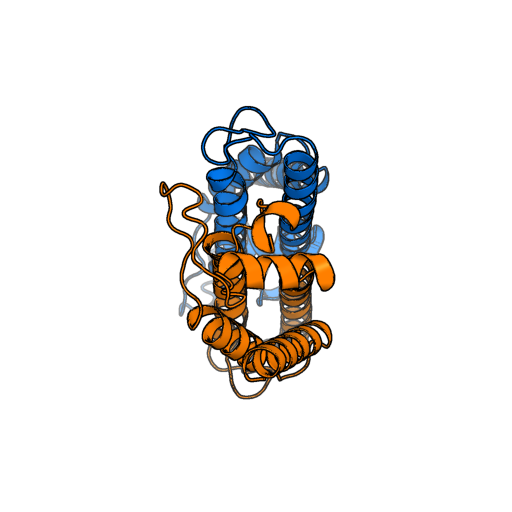625 -6.043 1 87 96 ILE B C 1
ATOM 1968 O O . ILE B 1 96 ? -3.24 22.438 -4.824 1 87 96 ILE B O 1
ATOM 1972 N N . ASP B 1 97 ? -4.328 22.312 -6.809 1 88.25 97 ASP B N 1
ATOM 1973 C CA . ASP B 1 97 ? -5.461 21.547 -6.297 1 88.25 97 ASP B CA 1
ATOM 1974 C C . ASP B 1 97 ? -5.32 20.062 -6.629 1 88.25 97 ASP B C 1
ATOM 1976 O O . ASP B 1 97 ? -5.336 19.688 -7.801 1 88.25 97 ASP B O 1
ATOM 1980 N N . PRO B 1 98 ? -5.297 19.281 -5.664 1 84.38 98 PRO B N 1
ATOM 1981 C CA . PRO B 1 98 ? -5.094 17.844 -5.871 1 84.38 98 PRO B CA 1
ATOM 1982 C C . PRO B 1 98 ? -6.215 17.203 -6.691 1 84.38 98 PRO B C 1
ATOM 1984 O O . PRO B 1 98 ? -5.984 16.203 -7.375 1 84.38 98 PRO B O 1
ATOM 1987 N N . ASP B 1 99 ? -7.371 17.703 -6.637 1 85.69 99 ASP B N 1
ATOM 1988 C CA . ASP B 1 99 ? -8.508 17.156 -7.371 1 85.69 99 ASP B CA 1
ATOM 1989 C C . ASP B 1 99 ? -8.383 17.438 -8.867 1 85.69 99 ASP B C 1
ATOM 1991 O O . ASP B 1 99 ? -8.906 16.688 -9.695 1 85.69 99 ASP B O 1
ATOM 1995 N N . SER B 1 100 ? -7.676 18.453 -9.141 1 88.81 100 SER B N 1
ATOM 1996 C CA . SER B 1 100 ? -7.621 18.844 -10.547 1 88.81 100 SER B CA 1
ATOM 1997 C C . SER B 1 100 ? -6.227 18.641 -11.125 1 88.81 100 SER B C 1
ATOM 1999 O O . SER B 1 100 ? -6.074 18.453 -12.336 1 88.81 100 SER B O 1
ATOM 2001 N N . TYR B 1 101 ? -5.238 18.688 -10.25 1 89.94 101 TYR B N 1
ATOM 2002 C CA . TYR B 1 101 ? -3.869 18.562 -10.734 1 89.94 101 TYR B CA 1
ATOM 2003 C C . TYR B 1 101 ? -3.561 17.125 -11.148 1 89.94 101 TYR B C 1
ATOM 2005 O O . TYR B 1 101 ? -3.793 16.188 -10.383 1 89.94 101 TYR B O 1
ATOM 2013 N N . CYS B 1 102 ? -3.076 17.031 -12.375 1 94 102 CYS B N 1
ATOM 2014 C CA . CYS B 1 102 ? -2.662 15.742 -12.945 1 94 102 CYS B CA 1
ATOM 2015 C C . CYS B 1 102 ? -1.182 15.766 -13.305 1 94 102 CYS B C 1
ATOM 2017 O O . CYS B 1 102 ? -0.796 16.344 -14.328 1 94 102 CYS B O 1
ATOM 2019 N N . ILE B 1 103 ? -0.397 15.086 -12.531 1 91.38 103 ILE B N 1
ATOM 2020 C CA . ILE B 1 103 ? 1.05 15.133 -12.711 1 91.38 103 ILE B CA 1
ATOM 2021 C C . ILE B 1 103 ? 1.425 14.539 -14.062 1 91.38 103 ILE B C 1
ATOM 2023 O O . ILE B 1 103 ? 2.414 14.945 -14.68 1 91.38 103 ILE B O 1
ATOM 2027 N N . ASP B 1 104 ? 0.649 13.562 -14.602 1 93.69 104 ASP B N 1
ATOM 2028 C CA . ASP B 1 104 ? 0.924 12.922 -15.883 1 93.69 104 ASP B CA 1
ATOM 2029 C C . ASP B 1 104 ? -0.069 13.383 -16.953 1 93.69 104 ASP B C 1
ATOM 2031 O O . ASP B 1 104 ? -0.199 12.75 -18 1 93.69 104 ASP B O 1
ATOM 2035 N N . ASP B 1 105 ? -0.912 14.289 -16.625 1 93.44 105 ASP B N 1
ATOM 2036 C CA . ASP B 1 105 ? -1.856 14.945 -17.531 1 93.44 105 ASP B CA 1
ATOM 2037 C C . ASP B 1 105 ? -3.09 14.07 -17.75 1 93.44 105 ASP B C 1
ATOM 2039 O O . ASP B 1 105 ? -3.885 14.336 -18.656 1 93.44 105 ASP B O 1
ATOM 2043 N N . ARG B 1 106 ? -3.223 13.086 -17.094 1 94.94 106 ARG B N 1
ATOM 2044 C CA . ARG B 1 106 ? -4.348 12.188 -17.328 1 94.94 106 ARG B CA 1
ATOM 2045 C C . ARG B 1 106 ? -5.09 11.883 -16.031 1 94.94 106 ARG B C 1
ATOM 2047 O O . ARG B 1 106 ? -6.324 11.891 -16 1 94.94 106 ARG B O 1
ATOM 2054 N N . PHE B 1 107 ? -4.387 11.57 -14.969 1 96.62 107 PHE B N 1
ATOM 2055 C CA . PHE B 1 107 ? -4.98 11.141 -13.711 1 96.62 107 PHE B CA 1
ATOM 2056 C C . PHE B 1 107 ? -4.66 12.133 -12.602 1 96.62 107 PHE B C 1
ATOM 2058 O O . PHE B 1 107 ? -3.516 12.578 -12.469 1 96.62 107 PHE B O 1
ATOM 2065 N N . ASN B 1 108 ? -5.637 12.5 -11.844 1 95.19 108 ASN B N 1
ATOM 2066 C CA . ASN B 1 108 ? -5.395 13.422 -10.742 1 95.19 108 ASN B CA 1
ATOM 2067 C C . ASN B 1 108 ? -4.785 12.711 -9.539 1 95.19 108 ASN B C 1
ATOM 2069 O O . ASN B 1 108 ? -4.578 11.492 -9.57 1 95.19 108 ASN B O 1
ATOM 2073 N N . HIS B 1 109 ? -4.484 13.469 -8.531 1 94.31 109 HIS B N 1
ATOM 2074 C CA . HIS B 1 109 ? -3.754 12.953 -7.379 1 94.31 109 HIS B CA 1
ATOM 2075 C C . HIS B 1 109 ? -4.492 11.789 -6.73 1 94.31 109 HIS B C 1
ATOM 2077 O O . HIS B 1 109 ? -3.891 10.758 -6.43 1 94.31 109 HIS B O 1
ATOM 2083 N N . TYR B 1 110 ? -5.777 11.914 -6.574 1 92.69 110 TYR B N 1
ATOM 2084 C CA . TYR B 1 110 ? -6.578 10.875 -5.934 1 92.69 110 TYR B CA 1
ATOM 2085 C C . TYR B 1 110 ? -6.574 9.594 -6.766 1 92.69 110 TYR B C 1
ATOM 2087 O O . TYR B 1 110 ? -6.418 8.5 -6.23 1 92.69 110 TYR B O 1
ATOM 2095 N N . GLN B 1 111 ? -6.727 9.766 -8.039 1 96.25 111 GLN B N 1
ATOM 2096 C CA . GLN B 1 111 ? -6.676 8.609 -8.93 1 96.25 111 GLN B CA 1
ATOM 2097 C C . GLN B 1 111 ? -5.301 7.953 -8.906 1 96.25 111 GLN B C 1
ATOM 2099 O O . GLN B 1 111 ? -5.195 6.723 -8.906 1 96.25 111 GLN B O 1
ATOM 2104 N N . GLN B 1 112 ? -4.281 8.773 -8.844 1 95.94 112 GLN B N 1
ATOM 2105 C CA . GLN B 1 112 ? -2.908 8.273 -8.844 1 95.94 112 GLN B CA 1
ATOM 2106 C C . GLN B 1 112 ? -2.666 7.316 -7.688 1 95.94 112 GLN B C 1
ATOM 2108 O O . GLN B 1 112 ? -2.215 6.188 -7.891 1 95.94 112 GLN B O 1
ATOM 2113 N N . TYR B 1 113 ? -2.904 7.711 -6.473 1 94.25 113 TYR B N 1
ATOM 2114 C CA . TYR B 1 113 ? -2.553 6.816 -5.375 1 94.25 113 TYR B CA 1
ATOM 2115 C C . TYR B 1 113 ? -3.604 5.723 -5.207 1 94.25 113 TYR B C 1
ATOM 2117 O O . TYR B 1 113 ? -3.285 4.605 -4.789 1 94.25 113 TYR B O 1
ATOM 2125 N N . GLN B 1 114 ? -4.918 5.957 -5.609 1 96.06 114 GLN B N 1
ATOM 2126 C CA . GLN B 1 114 ? -5.945 4.934 -5.469 1 96.06 114 GLN B CA 1
ATOM 2127 C C . GLN B 1 114 ? -5.676 3.75 -6.395 1 96.06 114 GLN B C 1
ATOM 2129 O O . GLN B 1 114 ? -5.848 2.596 -5.996 1 96.06 114 GLN B O 1
ATOM 2134 N N . ILE B 1 115 ? -5.34 4.043 -7.551 1 97.88 115 ILE B N 1
ATOM 2135 C CA . ILE B 1 115 ? -5.086 2.963 -8.5 1 97.88 115 ILE B CA 1
ATOM 2136 C C . ILE B 1 115 ? -3.877 2.148 -8.047 1 97.88 115 ILE B C 1
ATOM 2138 O O . ILE B 1 115 ? -3.881 0.918 -8.133 1 97.88 115 ILE B O 1
ATOM 2142 N N . ARG B 1 116 ? -2.832 2.77 -7.551 1 97.56 116 ARG B N 1
ATOM 2143 C CA . ARG B 1 116 ? -1.67 2.064 -7.02 1 97.56 116 ARG B CA 1
ATOM 2144 C C . ARG B 1 116 ? -2.059 1.188 -5.832 1 97.56 116 ARG B C 1
ATOM 2146 O O . ARG B 1 116 ? -1.667 0.022 -5.762 1 97.56 116 ARG B O 1
ATOM 2153 N N . LEU B 1 117 ? -2.877 1.714 -4.98 1 96.88 117 LEU B N 1
ATOM 2154 C CA . LEU B 1 117 ? -3.314 0.974 -3.803 1 96.88 117 LEU B CA 1
ATOM 2155 C C . LEU B 1 117 ? -4.188 -0.213 -4.199 1 96.88 117 LEU B C 1
ATOM 2157 O O . LEU B 1 117 ? -4.027 -1.312 -3.664 1 96.88 117 LEU B O 1
ATOM 2161 N N . ASP B 1 118 ? -5.039 0.051 -5.086 1 97.38 118 ASP B N 1
ATOM 2162 C CA . ASP B 1 118 ? -5.914 -1.021 -5.551 1 97.38 118 ASP B CA 1
ATOM 2163 C C . ASP B 1 118 ? -5.109 -2.148 -6.191 1 97.38 118 ASP B C 1
ATOM 2165 O O . ASP B 1 118 ? -5.453 -3.324 -6.047 1 97.38 118 ASP B O 1
ATOM 2169 N N . PHE B 1 119 ? -4.141 -1.738 -6.91 1 98.38 119 PHE B N 1
ATOM 2170 C CA . PHE B 1 119 ? -3.322 -2.768 -7.543 1 98.38 119 PHE B CA 1
ATOM 2171 C C . PHE B 1 119 ? -2.553 -3.566 -6.5 1 98.38 119 PHE B C 1
ATOM 2173 O O . PHE B 1 119 ? -2.406 -4.785 -6.629 1 98.38 119 PHE B O 1
ATOM 2180 N N . ILE B 1 120 ? -2.01 -2.908 -5.508 1 97.44 120 ILE B N 1
ATOM 2181 C CA . ILE B 1 120 ? -1.31 -3.615 -4.438 1 97.44 120 ILE B CA 1
ATOM 2182 C C . ILE B 1 120 ? -2.25 -4.625 -3.785 1 97.44 120 ILE B C 1
ATOM 2184 O O . ILE B 1 120 ? -1.882 -5.785 -3.588 1 97.44 120 ILE B O 1
ATOM 2188 N N . ARG B 1 121 ? -3.42 -4.227 -3.512 1 96.06 121 ARG B N 1
ATOM 2189 C CA . ARG B 1 121 ? -4.422 -5.117 -2.938 1 96.06 121 ARG B CA 1
ATOM 2190 C C . ARG B 1 121 ? -4.711 -6.293 -3.867 1 96.06 121 ARG B C 1
ATOM 2192 O O . ARG B 1 121 ? -4.793 -7.438 -3.42 1 96.06 121 ARG B O 1
ATOM 2199 N N . PHE B 1 122 ? -4.848 -5.953 -5.094 1 97.31 122 PHE B N 1
ATOM 2200 C CA . PHE B 1 122 ? -5.09 -6.973 -6.109 1 97.31 122 PHE B CA 1
ATOM 2201 C C . PHE B 1 122 ? -3.957 -7.992 -6.133 1 97.31 122 PHE B C 1
ATOM 2203 O O . PHE B 1 122 ? -4.199 -9.203 -6.105 1 97.31 122 PHE B O 1
ATOM 2210 N N . ALA B 1 123 ? -2.77 -7.488 -6.211 1 96.38 123 ALA B N 1
ATOM 2211 C CA . ALA B 1 123 ? -1.607 -8.367 -6.273 1 96.38 123 ALA B CA 1
ATOM 2212 C C . ALA B 1 123 ? -1.527 -9.258 -5.035 1 96.38 123 ALA B C 1
ATOM 2214 O O . ALA B 1 123 ? -1.219 -10.445 -5.137 1 96.38 123 ALA B O 1
ATOM 2215 N N . LEU B 1 124 ? -1.872 -8.766 -3.906 1 94.44 124 LEU B N 1
ATOM 2216 C CA . LEU B 1 124 ? -1.769 -9.508 -2.66 1 94.44 124 LEU B CA 1
ATOM 2217 C C . LEU B 1 124 ? -2.885 -10.547 -2.553 1 94.44 124 LEU B C 1
ATOM 2219 O O . LEU B 1 124 ? -2.631 -11.703 -2.221 1 94.44 124 LEU B O 1
ATOM 2223 N N . LYS B 1 125 ? -4.043 -10.148 -2.865 1 92.56 125 LYS B N 1
ATOM 2224 C CA . LYS B 1 125 ? -5.207 -11.016 -2.697 1 92.56 125 LYS B CA 1
ATOM 2225 C C . LYS B 1 125 ? -5.277 -12.07 -3.803 1 92.56 125 LYS B C 1
ATOM 2227 O O . LYS B 1 125 ? -5.32 -13.266 -3.525 1 92.56 125 LYS B O 1
ATOM 2232 N N . ASP B 1 126 ? -5.191 -11.586 -5 1 93.19 126 ASP B N 1
ATOM 2233 C CA . ASP B 1 126 ? -5.336 -12.492 -6.137 1 93.19 126 ASP B CA 1
ATOM 2234 C C . ASP B 1 126 ? -4.027 -13.219 -6.43 1 93.19 126 ASP B C 1
ATOM 2236 O O . ASP B 1 126 ? -4.039 -14.344 -6.945 1 93.19 126 ASP B O 1
ATOM 2240 N N . GLY B 1 127 ? -2.945 -12.664 -6.094 1 92.5 127 GLY B N 1
ATOM 2241 C CA . GLY B 1 127 ? -1.651 -13.281 -6.336 1 92.5 127 GLY B CA 1
ATOM 2242 C C . GLY B 1 127 ? -1.29 -14.336 -5.312 1 92.5 127 GLY B C 1
ATOM 2243 O O . GLY B 1 127 ? -0.409 -15.164 -5.551 1 92.5 127 GLY B O 1
ATOM 2244 N N . GLN B 1 128 ? -1.991 -14.211 -4.195 1 87.69 128 GLN B N 1
ATOM 2245 C CA . GLN B 1 128 ? -1.639 -15.125 -3.113 1 87.69 128 GLN B CA 1
ATOM 2246 C C . GLN B 1 128 ? -0.125 -15.219 -2.941 1 87.69 128 GLN B C 1
ATOM 2248 O O . GLN B 1 128 ? 0.435 -16.312 -2.904 1 87.69 128 GLN B O 1
ATOM 2253 N N . LEU B 1 129 ? 0.517 -14.195 -2.844 1 86.62 129 LEU B N 1
ATOM 2254 C CA . LEU B 1 129 ? 1.963 -14.047 -2.971 1 86.62 129 LEU B CA 1
ATOM 2255 C C . LEU B 1 129 ? 2.686 -14.797 -1.856 1 86.62 129 LEU B C 1
ATOM 2257 O O . LEU B 1 129 ? 3.904 -14.977 -1.914 1 86.62 129 LEU B O 1
ATOM 2261 N N . TRP B 1 130 ? 1.854 -15.188 -0.947 1 79 130 TRP B N 1
ATOM 2262 C CA . TRP B 1 130 ? 2.496 -16.016 0.072 1 79 130 TRP B CA 1
ATOM 2263 C C . TRP B 1 130 ? 2.855 -17.391 -0.486 1 79 130 TRP B C 1
ATOM 2265 O O . TRP B 1 130 ? 3.646 -18.125 0.112 1 79 130 TRP B O 1
ATOM 2275 N N . LEU B 1 131 ? 2.285 -17.703 -1.675 1 68.19 131 LEU B N 1
ATOM 2276 C CA . LEU B 1 131 ? 2.508 -19.016 -2.273 1 68.19 131 LEU B CA 1
ATOM 2277 C C . LEU B 1 131 ? 3.814 -19.031 -3.059 1 68.19 131 LEU B C 1
ATOM 2279 O O . LEU B 1 131 ? 4.176 -18.047 -3.703 1 68.19 131 LEU B O 1
ATOM 2283 N N . GLY B 1 132 ? 4.871 -19.656 -2.588 1 55.12 132 GLY B N 1
ATOM 2284 C CA . GLY B 1 132 ? 6.109 -19.797 -3.338 1 55.12 132 GLY B CA 1
ATOM 2285 C C . GLY B 1 132 ? 5.895 -20.344 -4.738 1 55.12 132 GLY B C 1
ATOM 2286 O O . GLY B 1 132 ? 4.801 -20.812 -5.07 1 55.12 132 GLY B O 1
ATOM 2287 N N . LEU B 1 133 ? 6.82 -20.078 -5.781 1 50.62 133 LEU B N 1
ATOM 2288 C CA . LEU B 1 133 ? 6.793 -20.547 -7.164 1 50.62 133 LEU B CA 1
ATOM 2289 C C . LEU B 1 133 ? 6.469 -22.031 -7.223 1 50.62 133 LEU B C 1
ATOM 2291 O O . LEU B 1 133 ? 5.855 -22.5 -8.188 1 50.62 133 LEU B O 1
ATOM 2295 N N . SER B 1 134 ? 7.09 -22.719 -6.371 1 46.56 134 SER B N 1
ATOM 2296 C CA . SER B 1 134 ? 7.012 -24.141 -6.707 1 46.56 134 SER B CA 1
ATOM 2297 C C . SER B 1 134 ? 5.57 -24.562 -6.957 1 46.56 134 SER B C 1
ATOM 2299 O O . SER B 1 134 ? 5.305 -25.391 -7.832 1 46.56 134 SER B O 1
ATOM 2301 N N . GLN B 1 135 ? 4.805 -24.141 -6.207 1 42.25 135 GLN B N 1
ATOM 2302 C CA . GLN B 1 135 ? 3.475 -24.734 -6.336 1 42.25 135 GLN B CA 1
ATOM 2303 C C . GLN B 1 135 ? 2.686 -24.062 -7.461 1 42.25 135 GLN B C 1
ATOM 2305 O O . GLN B 1 135 ? 1.71 -24.641 -7.961 1 42.25 135 GLN B O 1
ATOM 2310 N N . ALA B 1 136 ? 3.043 -22.984 -7.824 1 41.28 136 ALA B N 1
ATOM 2311 C CA . ALA B 1 136 ? 2.254 -22.328 -8.867 1 41.28 136 ALA B CA 1
ATOM 2312 C C . ALA B 1 136 ? 2.498 -22.984 -10.227 1 41.28 136 ALA B C 1
ATOM 2314 O O . ALA B 1 136 ? 1.585 -23.078 -11.047 1 41.28 136 ALA B O 1
ATOM 2315 N N . LEU B 1 137 ? 3.701 -22.984 -10.711 1 39.78 137 LEU B N 1
ATOM 2316 C CA . LEU B 1 137 ? 3.955 -23.438 -12.07 1 39.78 137 LEU B CA 1
ATOM 2317 C C . LEU B 1 137 ? 4.059 -24.969 -12.117 1 39.78 137 LEU B C 1
ATOM 2319 O O . LEU B 1 137 ? 4.246 -25.547 -13.18 1 39.78 137 LEU B O 1
ATOM 2323 N N . MET B 1 138 ? 3.887 -25.641 -11.133 1 34.34 138 MET B N 1
ATOM 2324 C CA . MET B 1 138 ? 3.855 -27.078 -11.422 1 34.34 138 MET B CA 1
ATOM 2325 C C . MET B 1 138 ? 2.473 -27.5 -11.898 1 34.34 138 MET B C 1
ATOM 2327 O O . MET B 1 138 ? 1.457 -27.016 -11.398 1 34.34 138 MET B O 1
#

Organism: Amphimedon queenslandica (NCBI:txid400682)

InterPro domains:
  IPR056850 UBP34/UBP24/USP9X/USP9Y-like, ARM repeat region [PF25010] (2-136)

Foldseek 3Di:
DVVVVLLVLLVVLLVCLLVLALCVLVSLVSNLVSLVVFAFDDPPDDCPVPDDPQHAHSLLSLLVCCVVPVSLVSLVVSLVVVVVVVVVVCVVPVPDDQCPDDPSVPDGNVSVNVSSVVSSVCSVPRNVNVDHNVVRRD/DVVVVLLVLLVVLLVCLLVLALCVLVSLVSNLVSLVVFAFDDDPDPCPVDDDDQRAHSLLSLLVCCVVPVSLVSLVVSLVVVVVVVVVVCVVPVPDDQCPDDPSVPDGNVRVNVSSVVSSVCSVPRNVNVDHNVVRRD

Solvent-accessible surface area (backbone atoms only — not comparable to full-atom values): 15237 Å² total; per-residue (Å²): 109,72,66,62,50,52,51,50,52,41,51,51,25,54,51,37,37,66,68,61,51,77,48,27,64,63,26,52,55,50,42,50,55,60,46,64,74,34,48,75,67,68,87,82,67,68,79,68,72,66,75,91,71,91,75,66,36,26,25,33,53,46,30,47,43,32,74,75,62,39,43,63,48,43,52,36,50,40,51,39,49,49,51,53,51,46,20,54,49,28,63,77,37,76,82,66,47,54,84,73,42,33,92,63,73,76,46,25,48,65,54,52,56,48,53,53,49,49,46,52,51,45,48,49,65,58,12,40,48,53,52,39,66,71,71,47,81,99,110,73,67,60,50,52,52,49,51,43,52,50,26,54,51,38,36,68,69,60,52,77,48,28,66,61,25,53,54,49,41,50,56,59,45,63,74,33,48,75,70,68,86,80,68,70,80,67,72,66,77,90,71,90,76,65,36,24,26,34,53,44,30,48,43,32,73,76,63,37,43,64,48,43,51,37,50,40,51,38,50,48,51,54,51,47,20,54,50,28,62,78,37,74,83,66,45,54,85,72,41,33,94,62,73,76,47,25,48,64,54,51,56,49,52,53,50,51,47,52,51,44,48,48,64,56,12,41,48,54,52,39,65,70,70,45,78,99

Radius of gyration: 20.7 Å; Cα contacts (8 Å, |Δi|>4): 295; chains: 2; bounding box: 26×64×57 Å